Protein AF-A0A9W8TR43-F1 (afdb_monomer_lite)

Sequence (346 aa):
MSALILSVILGSRHTLPLVSQDEGSISFASWAMLSPKASTDGRSLPEVSCEFYGRNTPVIVSTTAIAAPRTADLANLGVMKKGRIPATASFEFLEYELLEEVPSTTDPELRVSHNAFWSYCGPTLNHSDDLPPNFYEWAHVALSDSLVPRLIPFLRFVNRVLQDYELDHYWLTIRATKATTEFDQPRWHTDDMFFSARGGDWKLCTTLLGPSTMFIPAEHQAEARRTQRSTRKSLATDHECTSIRCIACAATSDAVREQLSIDLKHMGITQAAAGECAFFRIGQQNGAVHSEPCMSGGDRIFVNVVPGKKDELKTLMSKWGMNSFPRSWWISPSVPRSQQPSLWKY

pLDDT: mean 75.05, std 28.94, range [19.69, 98.62]

Foldseek 3Di:
DDDDDDDDDDDDDDDDDDDDPPPDDPPPVLVPADDDDDDDDDDDDDDDDDDDDDDDDDDDDDDDDDDDDDDDDPPPPDDCPLDDPPPLFQKDKDFQDLVDPPPPPPPVFKAFPFWKKKKWWAFQDQAPVSDDPVVVVRCVNTIRDDCRSQVNSVSNVVCVNCVSVVFGIKMKMKTKFWQDQPCVQWQWDFHADLFDPPKAQKKKKAWSDDFFWKFQDRVCQQVLLVLLVVLLVVLDDPDDDPDPPDPSVVVSSVSSSVVSSVVCVVSDIDGHDVSIMMIGGGHSRSHITITDHNRNPTIIIMMMIGITHPVSSCVSCVSVVRNDPRDMAMDTPPDDVVSRPGHPPD

Organism: NCBI:txid114810

Secondary structure (DSSP, 8-state):
---------------------------GGGGGT-PPPPP----------------------------------TT--------PPPTT-SEEEEE---SS---SS--TT--BSS-EEEEEEEEPP-SGGGS-HHHHHHHHHHBSS--HHHHHHHHHHHHHHHHHTT--EEEEEEEEE-SBSTTSS---B-PPPSSSSSS-SEEEEEEEESPPPEE--GGGHHHHHHHHHHHHHHS--------TT-HHHHHHHHHHHHHHHHHTGGG--EEPPTTEEEEEE-STTTPPPEEPPPBTTS-EEEEEEEEE-HHHHHHHHHHTT---SSEEEEE-TTS-GGG-GGGGT-

Structure (mmCIF, N/CA/C/O backbone):
data_AF-A0A9W8TR43-F1
#
_entry.id   AF-A0A9W8TR43-F1
#
loop_
_atom_site.group_PDB
_atom_site.id
_atom_site.type_symbol
_atom_site.label_atom_id
_atom_site.label_alt_id
_atom_site.label_comp_id
_atom_site.label_asym_id
_atom_site.label_entity_id
_atom_site.label_seq_id
_atom_site.pdbx_PDB_ins_code
_atom_site.Cartn_x
_atom_site.Cartn_y
_atom_site.Cartn_z
_atom_site.occupancy
_atom_site.B_iso_or_equiv
_atom_site.auth_seq_id
_atom_site.auth_comp_id
_atom_site.auth_asym_id
_atom_site.auth_atom_id
_atom_site.pdbx_PDB_model_num
ATOM 1 N N . MET A 1 1 ? -6.148 33.621 -46.162 1.00 34.06 1 MET A N 1
ATOM 2 C CA . MET A 1 1 ? -7.230 33.157 -45.270 1.00 34.06 1 MET A CA 1
ATOM 3 C C . MET A 1 1 ? -6.553 32.672 -43.987 1.00 34.06 1 MET A C 1
ATOM 5 O O . MET A 1 1 ? -6.288 31.490 -43.872 1.00 34.06 1 MET A O 1
ATOM 9 N N . SER A 1 2 ? -5.923 33.529 -43.171 1.00 21.33 2 SER A N 1
ATOM 10 C CA . SER A 1 2 ? -6.463 34.630 -42.336 1.00 21.33 2 SER A CA 1
ATOM 11 C C . SER A 1 2 ? -7.491 34.121 -41.326 1.00 21.33 2 SER A C 1
ATOM 13 O O . SER A 1 2 ? -8.389 33.406 -41.742 1.00 21.33 2 SER A O 1
ATOM 15 N N . ALA A 1 3 ? -7.552 34.515 -40.059 1.00 21.42 3 ALA A N 1
ATOM 16 C CA . ALA A 1 3 ? -6.667 35.115 -39.059 1.00 21.42 3 ALA A CA 1
ATOM 17 C C . ALA A 1 3 ? -7.497 35.106 -37.747 1.00 21.42 3 ALA A C 1
ATOM 19 O O . ALA A 1 3 ? -8.716 34.992 -37.816 1.00 21.42 3 ALA A O 1
ATOM 20 N N . LEU A 1 4 ? -6.824 35.224 -36.596 1.00 21.56 4 LEU A N 1
ATOM 21 C CA . LEU A 1 4 ? -7.274 35.796 -35.310 1.00 21.56 4 LEU A CA 1
ATOM 22 C C . LEU A 1 4 ? -8.777 36.070 -35.074 1.00 21.56 4 LEU A C 1
ATOM 24 O O . LEU A 1 4 ? -9.343 36.864 -35.814 1.00 21.56 4 LEU A O 1
ATOM 28 N N . ILE A 1 5 ? -9.292 35.702 -33.885 1.00 22.12 5 ILE A N 1
ATOM 29 C CA . ILE A 1 5 ? -9.972 36.669 -32.987 1.00 22.12 5 ILE A CA 1
ATOM 30 C C . ILE A 1 5 ? -9.553 36.440 -31.521 1.00 22.12 5 ILE A C 1
ATOM 32 O O . ILE A 1 5 ? -9.504 35.319 -31.023 1.00 22.12 5 ILE A O 1
ATOM 36 N N . LEU A 1 6 ? -9.222 37.570 -30.895 1.00 22.05 6 LEU A N 1
ATOM 37 C CA . LEU A 1 6 ? -8.709 37.831 -29.555 1.00 22.05 6 LEU A CA 1
ATOM 38 C C . LEU A 1 6 ? -9.855 38.144 -28.563 1.00 22.05 6 LEU A C 1
ATOM 40 O O . LEU A 1 6 ? -10.960 38.500 -28.963 1.00 22.05 6 LEU A O 1
ATOM 44 N N . SER A 1 7 ? -9.523 38.082 -27.275 1.00 21.97 7 SER A N 1
ATOM 45 C CA . SER A 1 7 ? -10.260 38.469 -26.062 1.00 21.97 7 SER A CA 1
ATOM 46 C C . SER A 1 7 ? -11.021 39.808 -26.071 1.00 21.97 7 SER A C 1
ATOM 48 O O . SER A 1 7 ? -10.588 40.764 -26.706 1.00 21.97 7 SER A O 1
ATOM 50 N N . VAL A 1 8 ? -12.018 39.936 -25.175 1.00 20.84 8 VAL A N 1
ATOM 51 C CA . VAL A 1 8 ? -12.373 41.207 -24.504 1.00 20.84 8 VAL A CA 1
ATOM 52 C C . VAL A 1 8 ? -12.596 40.975 -23.001 1.00 20.84 8 VAL A C 1
ATOM 54 O O . VAL A 1 8 ? -13.340 40.089 -22.592 1.00 20.84 8 VAL A O 1
ATOM 57 N N . ILE A 1 9 ? -11.917 41.807 -22.207 1.00 23.97 9 ILE A N 1
ATOM 58 C CA . ILE A 1 9 ? -12.020 42.024 -20.756 1.00 23.97 9 ILE A CA 1
ATOM 59 C C . ILE A 1 9 ? -12.766 43.352 -20.524 1.00 23.97 9 ILE A C 1
ATOM 61 O O . ILE A 1 9 ? -12.611 44.256 -21.344 1.00 23.97 9 ILE A O 1
ATOM 65 N N . LEU A 1 10 ? -13.478 43.462 -19.387 1.00 25.95 10 LEU A N 1
ATOM 66 C CA . LEU A 1 10 ? -13.725 44.628 -18.490 1.00 25.95 10 LEU A CA 1
ATOM 67 C C . LEU A 1 10 ? -15.195 44.607 -18.012 1.00 25.95 10 LEU A C 1
ATOM 69 O O . LEU A 1 10 ? -16.096 44.499 -18.828 1.00 25.95 10 LEU A O 1
ATOM 73 N N . GLY A 1 11 ? -15.552 44.729 -16.732 1.00 21.55 11 GLY A N 1
ATOM 74 C CA . GLY A 1 11 ? -14.799 44.901 -15.495 1.00 21.55 11 GLY A CA 1
ATOM 75 C C . GLY A 1 11 ? -15.769 45.101 -14.316 1.00 21.55 11 GLY A C 1
ATOM 76 O O . GLY A 1 11 ? -16.941 45.396 -14.520 1.00 21.55 11 GLY A O 1
ATOM 77 N N . SER A 1 12 ? -15.281 44.945 -13.085 1.00 24.12 12 SER A N 1
ATOM 78 C CA . SER A 1 12 ? -15.564 45.869 -11.976 1.00 24.12 12 SER A CA 1
ATOM 79 C C . SER A 1 12 ? -14.755 45.479 -10.746 1.00 24.12 12 SER A C 1
ATOM 81 O O . SER A 1 12 ? -14.711 44.324 -10.331 1.00 24.12 12 SER A O 1
ATOM 83 N N . ARG A 1 13 ? -14.058 46.483 -10.215 1.00 26.33 13 ARG A N 1
ATOM 84 C CA . ARG A 1 13 ? -13.175 46.425 -9.055 1.00 26.33 13 ARG A CA 1
ATOM 85 C C . ARG A 1 13 ? -14.008 46.502 -7.778 1.00 26.33 13 ARG A C 1
ATOM 87 O O . ARG A 1 13 ? -14.683 47.502 -7.577 1.00 26.33 13 ARG A O 1
ATOM 94 N N . HIS A 1 14 ? -13.832 45.544 -6.876 1.00 26.55 14 HIS A N 1
ATOM 95 C CA . HIS A 1 14 ? -13.873 45.818 -5.443 1.00 26.55 14 HIS A CA 1
ATOM 96 C C . HIS A 1 14 ? -12.717 45.084 -4.764 1.00 26.55 14 HIS A C 1
ATOM 98 O O . HIS A 1 14 ? -12.597 43.865 -4.813 1.00 26.55 14 HIS A O 1
ATOM 104 N N . THR A 1 15 ? -11.824 45.885 -4.197 1.00 28.70 15 THR A N 1
ATOM 105 C CA . THR A 1 15 ? -10.687 45.515 -3.356 1.00 28.70 15 THR A CA 1
ATOM 106 C C . THR A 1 15 ? -11.165 45.138 -1.957 1.00 28.70 15 THR A C 1
ATOM 108 O O . THR A 1 15 ? -11.720 45.996 -1.274 1.00 28.70 15 THR A O 1
ATOM 111 N N . LEU A 1 16 ? -10.892 43.905 -1.522 1.00 26.59 16 LEU A N 1
ATOM 112 C CA . LEU A 1 16 ? -10.893 43.450 -0.124 1.00 26.59 16 LEU A CA 1
ATOM 113 C C . LEU A 1 16 ? -9.782 42.385 0.058 1.00 26.59 16 LEU A C 1
ATOM 115 O O . LEU A 1 16 ? -9.324 41.827 -0.940 1.00 26.59 16 LEU A O 1
ATOM 119 N N . PRO A 1 17 ? -9.252 42.195 1.282 1.00 24.70 17 PRO A N 1
ATOM 120 C CA . PRO A 1 17 ? -7.844 41.869 1.496 1.00 24.70 17 PRO A CA 1
ATOM 121 C C . PRO A 1 17 ? -7.489 40.399 1.247 1.00 24.70 17 PRO A C 1
ATOM 123 O O . PRO A 1 17 ? -8.281 39.492 1.492 1.00 24.70 17 PRO A O 1
ATOM 126 N N . LEU A 1 18 ? -6.242 40.203 0.807 1.00 24.73 18 LEU A N 1
ATO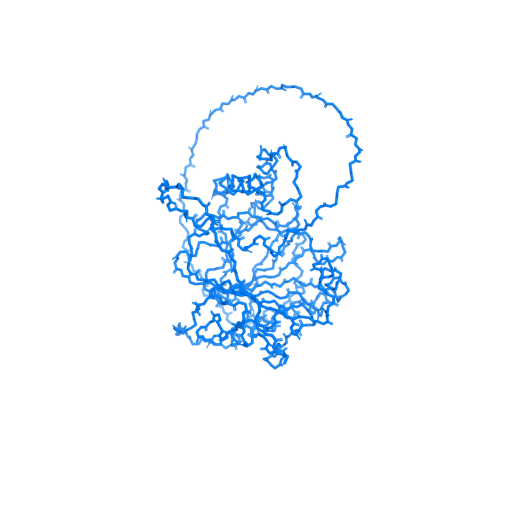M 127 C CA . LEU A 1 18 ? -5.534 38.926 0.766 1.00 24.73 18 LEU A CA 1
ATOM 128 C C . LEU A 1 18 ? -5.523 38.286 2.160 1.00 24.73 18 LEU A C 1
ATOM 130 O O . LEU A 1 18 ? -4.751 38.681 3.030 1.00 24.73 18 LEU A O 1
ATOM 134 N N . VAL A 1 19 ? -6.365 37.273 2.342 1.00 22.66 19 VAL A N 1
ATOM 135 C CA . VAL A 1 19 ? -6.140 36.203 3.312 1.00 22.66 19 VAL A CA 1
ATOM 136 C C . VAL A 1 19 ? -5.450 35.089 2.536 1.00 22.66 19 VAL A C 1
ATOM 138 O O . VAL A 1 19 ? -5.973 34.631 1.519 1.00 22.66 19 VAL A O 1
ATOM 141 N N . SER A 1 20 ? -4.252 34.704 2.972 1.00 24.12 20 SER A N 1
ATOM 142 C CA . SER A 1 20 ? 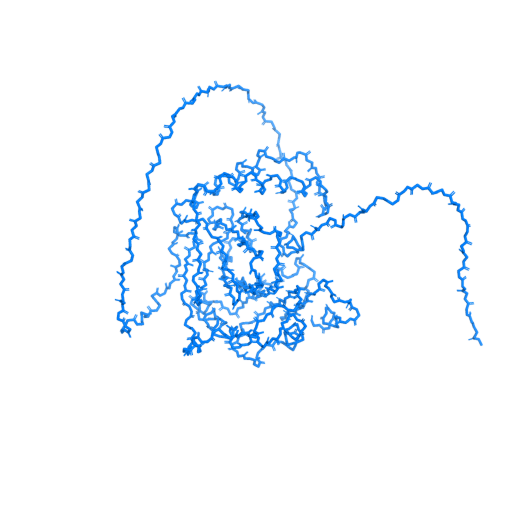-3.527 33.558 2.432 1.00 24.12 20 SER A CA 1
ATOM 143 C C . SER A 1 20 ? -4.401 32.315 2.568 1.00 24.12 20 SER A C 1
ATOM 145 O O . SER A 1 20 ? -4.649 31.838 3.676 1.00 24.12 20 SER A O 1
ATOM 147 N N . GLN A 1 21 ? -4.901 31.813 1.443 1.00 23.55 21 GLN A N 1
ATOM 148 C CA . GLN A 1 21 ? -5.434 30.464 1.378 1.00 23.55 21 GLN A CA 1
ATOM 149 C C . GLN A 1 21 ? -4.234 29.524 1.443 1.00 23.55 21 GLN A C 1
ATOM 151 O O . GLN A 1 21 ? -3.534 29.342 0.450 1.00 23.55 21 GLN A O 1
ATOM 156 N N . ASP A 1 22 ? -3.976 28.986 2.633 1.00 23.08 22 ASP A N 1
ATOM 157 C CA . ASP A 1 22 ? -3.227 27.743 2.758 1.00 23.08 22 ASP A CA 1
ATOM 158 C C . ASP A 1 22 ? -3.965 26.694 1.927 1.00 23.08 22 ASP A C 1
ATOM 160 O O . ASP A 1 22 ? -5.152 26.423 2.141 1.00 23.08 22 ASP A O 1
ATOM 164 N N . GLU A 1 23 ? -3.277 26.156 0.923 1.00 26.00 23 GLU A N 1
ATOM 165 C CA . GLU A 1 23 ? -3.786 25.054 0.126 1.00 26.00 23 GLU A CA 1
ATOM 166 C C . GLU A 1 23 ? -4.001 23.852 1.046 1.00 26.00 23 GLU A C 1
ATOM 168 O O . GLU A 1 23 ? -3.060 23.179 1.464 1.00 26.00 23 GLU A O 1
ATOM 173 N N . GLY A 1 24 ? -5.269 23.601 1.378 1.00 23.20 24 GLY A N 1
ATOM 174 C CA . GLY A 1 24 ? -5.693 22.404 2.085 1.00 23.20 24 GLY A CA 1
ATOM 175 C C . GLY A 1 24 ? -5.192 21.171 1.340 1.00 23.20 24 GLY A C 1
ATOM 176 O O . GLY A 1 24 ? -5.630 20.874 0.226 1.00 23.20 24 GLY A O 1
ATOM 177 N N . SER A 1 25 ? -4.251 20.469 1.962 1.00 25.06 25 SER A N 1
ATOM 178 C CA . SER A 1 25 ? -3.639 19.244 1.474 1.00 25.06 25 SER A CA 1
ATOM 179 C C . SER A 1 25 ? -4.687 18.135 1.381 1.00 25.06 25 SER A C 1
ATOM 181 O O . SER A 1 25 ? -4.926 17.362 2.304 1.00 25.06 25 SER A O 1
ATOM 183 N N . ILE A 1 26 ? -5.338 18.027 0.223 1.00 25.56 26 ILE A N 1
ATOM 184 C CA . ILE A 1 26 ? -6.118 16.839 -0.120 1.00 25.56 26 ILE A CA 1
ATOM 185 C C . ILE A 1 26 ? -5.117 15.687 -0.249 1.00 25.56 26 ILE A C 1
ATOM 187 O O . ILE A 1 26 ? -4.385 15.597 -1.236 1.00 25.56 26 ILE A O 1
ATOM 191 N N . SER A 1 27 ? -5.082 14.808 0.755 1.00 31.20 27 SER A N 1
ATOM 192 C CA . SER A 1 27 ? -4.283 13.583 0.747 1.00 31.20 27 SER A CA 1
ATOM 193 C C . SER A 1 27 ? -4.563 12.776 -0.526 1.00 31.20 27 SER A C 1
ATOM 195 O O . SER A 1 27 ? -5.617 12.151 -0.690 1.00 31.20 27 SER A O 1
ATOM 197 N N . PHE A 1 28 ? -3.593 12.756 -1.443 1.00 31.45 28 PHE A N 1
ATOM 198 C CA . PHE A 1 28 ? -3.621 11.949 -2.669 1.00 31.45 28 PHE A CA 1
ATOM 199 C C . PHE A 1 28 ? -3.749 10.441 -2.376 1.00 31.45 28 PHE A C 1
ATOM 201 O O . PHE A 1 28 ? -4.099 9.665 -3.267 1.00 31.45 28 PHE A O 1
ATOM 208 N N . ALA A 1 29 ? -3.531 10.010 -1.127 1.00 30.09 29 ALA A N 1
ATOM 209 C CA . ALA A 1 29 ? -3.714 8.627 -0.705 1.00 30.09 29 ALA A CA 1
ATOM 210 C C . ALA A 1 29 ? -5.174 8.141 -0.822 1.00 30.09 29 ALA A C 1
ATOM 212 O O . ALA A 1 29 ? -5.385 6.935 -0.934 1.00 30.09 29 ALA A O 1
ATOM 213 N N . SER A 1 30 ? -6.158 9.048 -0.865 1.00 30.89 30 SER A N 1
ATOM 214 C CA . SER A 1 30 ? -7.581 8.700 -1.024 1.00 30.89 30 SER A CA 1
ATOM 215 C C . SER A 1 30 ? -7.956 8.239 -2.442 1.00 30.89 30 SER A C 1
ATOM 217 O O . SER A 1 30 ? -8.961 7.558 -2.629 1.00 30.89 30 SER A O 1
ATOM 219 N N . TRP A 1 31 ? -7.150 8.559 -3.462 1.00 29.69 31 TRP A N 1
ATOM 220 C CA . TRP A 1 31 ? -7.490 8.242 -4.857 1.00 29.69 31 TRP A CA 1
ATOM 221 C C . TRP A 1 31 ? -7.285 6.772 -5.244 1.00 29.69 31 TRP A C 1
ATOM 223 O O . TRP A 1 31 ? -7.858 6.331 -6.234 1.00 29.69 31 TRP A O 1
ATOM 233 N N . ALA A 1 32 ? -6.492 6.004 -4.492 1.00 28.86 32 ALA A N 1
ATOM 234 C CA . ALA A 1 32 ? -6.107 4.659 -4.919 1.00 28.86 32 ALA A CA 1
ATOM 235 C C . ALA A 1 32 ? -7.068 3.533 -4.487 1.00 28.86 32 ALA A C 1
ATOM 237 O O . ALA A 1 32 ? -6.932 2.435 -5.017 1.00 28.86 32 ALA A O 1
ATOM 238 N N . MET A 1 33 ? -8.005 3.743 -3.545 1.00 32.34 33 MET A N 1
ATOM 239 C CA . MET A 1 33 ? -8.780 2.619 -2.972 1.00 32.34 33 MET A CA 1
ATOM 240 C C . MET A 1 33 ? -10.231 2.910 -2.538 1.00 32.34 33 MET A C 1
ATOM 242 O O . MET A 1 33 ? -10.819 2.109 -1.815 1.00 32.34 33 MET A O 1
ATOM 246 N N . LEU A 1 34 ? -10.869 3.998 -2.979 1.00 30.12 34 LEU A N 1
ATOM 247 C CA . LEU A 1 34 ? -12.294 4.204 -2.679 1.00 30.12 34 LEU A CA 1
ATOM 248 C C . LEU A 1 34 ? -13.191 3.439 -3.667 1.00 30.12 34 LEU A C 1
ATOM 250 O O . LEU A 1 34 ? -13.354 3.823 -4.822 1.00 30.12 34 LEU A O 1
ATOM 254 N N . SER A 1 35 ? -13.775 2.342 -3.184 1.00 30.80 35 SER A N 1
ATOM 255 C CA . SER A 1 35 ? -14.804 1.557 -3.875 1.00 30.80 35 SER A CA 1
ATOM 256 C C . SER A 1 35 ? -16.144 2.321 -3.897 1.00 30.80 35 SER A C 1
ATOM 258 O O . SER A 1 35 ? -16.561 2.814 -2.844 1.00 30.80 35 SER A O 1
ATOM 260 N N . PRO A 1 36 ? -16.873 2.415 -5.026 1.00 26.61 36 PRO A N 1
ATOM 261 C CA . PRO A 1 36 ? -18.233 2.949 -5.022 1.00 26.61 36 PRO A CA 1
ATOM 262 C C . PRO A 1 36 ? -19.177 1.950 -4.331 1.00 26.61 36 PRO A C 1
ATOM 264 O O . PRO A 1 36 ? -19.334 0.819 -4.795 1.00 26.61 36 PRO A O 1
ATOM 267 N N . LYS A 1 37 ? -19.834 2.343 -3.231 1.00 32.47 37 LYS A N 1
ATOM 268 C CA . LYS A 1 37 ? -20.954 1.562 -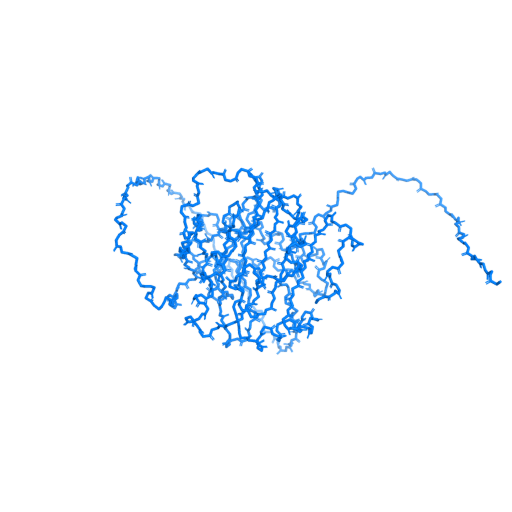2.678 1.00 32.47 37 LYS A CA 1
ATOM 269 C C . LYS A 1 37 ? -22.181 1.736 -3.576 1.00 32.47 37 LYS A C 1
ATOM 271 O O . LYS A 1 37 ? -22.668 2.849 -3.745 1.00 32.47 37 LYS A O 1
ATOM 276 N N . ALA A 1 38 ? -22.697 0.631 -4.109 1.00 27.69 38 ALA A N 1
ATOM 277 C CA . ALA A 1 38 ? -24.048 0.570 -4.657 1.00 27.69 38 ALA A CA 1
ATOM 278 C C . ALA A 1 38 ? -25.049 0.444 -3.495 1.00 27.69 38 ALA A C 1
ATOM 280 O O . ALA A 1 38 ? -24.921 -0.455 -2.664 1.00 27.69 38 ALA A O 1
ATOM 281 N N . SER A 1 39 ? -26.008 1.369 -3.426 1.00 27.97 39 SER A N 1
ATOM 282 C CA . SER A 1 39 ? -27.133 1.341 -2.488 1.00 27.97 39 SER A CA 1
ATOM 283 C C . SER A 1 39 ? -28.218 0.389 -2.999 1.00 27.97 39 SER A C 1
ATOM 285 O O . SER A 1 39 ? -28.656 0.501 -4.144 1.00 27.97 39 SER A O 1
ATOM 287 N N . THR A 1 40 ? -28.662 -0.531 -2.144 1.00 29.12 40 THR A N 1
ATOM 288 C CA . THR A 1 40 ? -29.963 -1.199 -2.266 1.00 29.12 40 THR A CA 1
ATOM 289 C C . THR A 1 40 ? -30.628 -1.145 -0.900 1.00 29.12 40 THR A C 1
ATOM 291 O O . THR A 1 40 ? -30.350 -1.980 -0.038 1.00 29.12 40 THR A O 1
ATOM 294 N N . ASP A 1 41 ? -31.456 -0.126 -0.698 1.00 30.98 41 ASP A N 1
ATOM 295 C CA . ASP A 1 41 ? -32.239 0.051 0.518 1.00 30.98 41 ASP A CA 1
ATOM 296 C C . ASP A 1 41 ? -33.514 -0.790 0.520 1.00 30.98 41 ASP A C 1
ATOM 298 O O . ASP A 1 41 ? -34.130 -1.052 -0.516 1.00 30.98 41 ASP A O 1
ATOM 302 N N . GLY A 1 42 ? -33.942 -1.147 1.730 1.00 26.34 42 GLY A N 1
ATOM 303 C CA . GLY A 1 42 ? -35.298 -1.608 1.981 1.00 26.34 42 GLY A CA 1
ATOM 304 C C . GLY A 1 42 ? -35.462 -2.364 3.292 1.00 26.34 42 GLY A C 1
ATOM 305 O O . GLY A 1 42 ? -35.550 -3.591 3.257 1.00 26.34 42 GLY A O 1
ATOM 306 N N . ARG A 1 43 ? -35.579 -1.645 4.422 1.00 25.47 43 ARG A N 1
ATOM 307 C CA . ARG A 1 43 ? -36.667 -1.792 5.423 1.00 25.47 43 ARG A CA 1
ATOM 308 C C . ARG A 1 43 ? -36.400 -1.032 6.727 1.00 25.47 43 ARG A C 1
ATOM 310 O O . ARG A 1 43 ? -35.270 -0.796 7.128 1.00 25.47 43 ARG A O 1
ATOM 317 N N . SER A 1 44 ? -37.511 -0.685 7.365 1.00 23.81 44 SER A N 1
ATOM 318 C CA . SER A 1 44 ? -37.699 0.288 8.436 1.00 23.81 44 SER A CA 1
ATOM 319 C C . SER A 1 44 ? -38.041 -0.344 9.805 1.00 23.81 44 SER A C 1
ATOM 321 O O . SER A 1 44 ? -38.800 -1.313 9.832 1.00 23.81 44 SER A O 1
ATOM 323 N N . LEU A 1 45 ? -37.613 0.351 10.881 1.00 25.00 45 LEU A N 1
ATOM 324 C CA . LEU A 1 45 ? -38.096 0.394 12.295 1.00 25.00 45 LEU A CA 1
ATOM 325 C C . LEU A 1 45 ? -37.693 -0.734 13.287 1.00 25.00 45 LEU A C 1
ATOM 327 O O . LEU A 1 45 ? -37.442 -1.847 12.827 1.00 25.00 45 LEU A O 1
ATOM 331 N N . PRO A 1 46 ? -37.728 -0.525 14.640 1.00 29.72 46 PRO A N 1
ATOM 332 C CA . PRO A 1 46 ? -37.959 0.704 15.441 1.00 29.72 46 PRO A CA 1
ATOM 333 C C . PRO A 1 46 ? -36.933 0.995 16.582 1.00 29.72 46 PRO A C 1
ATOM 335 O O . PRO A 1 46 ? -36.004 0.233 16.845 1.00 29.72 46 PRO A O 1
ATOM 338 N N . GLU A 1 47 ? -37.172 2.131 17.255 1.00 22.83 47 GLU A N 1
ATOM 339 C CA . GLU A 1 47 ? -36.590 2.663 18.502 1.00 22.83 47 GLU A CA 1
ATOM 340 C C . GLU A 1 47 ? -36.549 1.685 19.692 1.00 22.83 47 GLU A C 1
ATOM 342 O O . GLU A 1 47 ? -37.534 1.000 19.964 1.00 22.83 47 GLU A O 1
ATOM 347 N N . VAL A 1 48 ? -35.466 1.742 20.486 1.00 23.05 48 VAL A N 1
ATOM 348 C CA . VAL A 1 48 ? -35.465 1.410 21.926 1.00 23.05 48 VAL A CA 1
ATOM 349 C C . VAL A 1 48 ? -34.501 2.346 22.671 1.00 23.05 48 VAL A C 1
ATOM 351 O O . VAL A 1 48 ? -33.374 2.582 22.239 1.00 23.05 48 VAL A O 1
ATOM 354 N N . SER A 1 49 ? -34.990 2.875 23.790 1.00 20.39 49 SER A N 1
ATOM 355 C CA . SER A 1 49 ? -34.414 3.874 24.695 1.00 20.39 49 SER A CA 1
ATOM 356 C C . SER A 1 49 ? -33.670 3.286 25.910 1.00 20.39 49 SER A C 1
ATOM 358 O O . SER A 1 49 ? -34.055 2.220 26.385 1.00 20.39 49 SER A O 1
ATOM 360 N N . CYS A 1 50 ? -32.766 4.104 26.486 1.00 19.69 50 CYS A N 1
ATOM 361 C CA . CYS A 1 50 ? -32.268 4.127 27.887 1.00 19.69 50 CYS A CA 1
ATOM 362 C C . CYS A 1 50 ? -31.360 2.953 28.352 1.00 19.69 50 CYS A C 1
ATOM 364 O O . CYS A 1 50 ? -31.507 1.833 27.894 1.00 19.69 50 CYS A O 1
ATOM 366 N N . GLU A 1 51 ? -30.381 3.081 29.262 1.00 20.98 51 GLU A N 1
ATOM 367 C CA . GLU A 1 51 ? -29.982 4.136 30.206 1.00 20.98 51 GLU A CA 1
ATOM 368 C C . GLU A 1 51 ? -28.543 3.881 30.736 1.00 20.98 51 GLU A C 1
ATOM 370 O O . GLU A 1 51 ? -27.970 2.807 30.567 1.00 20.98 51 GLU A O 1
ATOM 375 N N . PHE A 1 52 ? -27.987 4.906 31.385 1.00 20.55 52 PHE A N 1
ATOM 376 C CA . PHE A 1 52 ? -26.674 5.039 32.034 1.00 20.55 52 PHE A CA 1
ATOM 377 C C . PHE A 1 52 ? -26.330 3.994 33.113 1.00 20.55 52 PHE A C 1
ATOM 379 O O . PHE A 1 52 ? -27.181 3.680 33.931 1.00 20.55 52 PHE A O 1
ATOM 386 N N . TYR A 1 53 ? -25.035 3.670 33.276 1.00 23.97 53 TYR A N 1
ATOM 387 C CA . TYR A 1 53 ? -24.362 3.658 34.594 1.00 23.97 53 TYR A CA 1
ATOM 388 C C . TYR A 1 53 ? -22.847 3.898 34.448 1.00 23.97 53 TYR A C 1
ATOM 390 O O . TYR A 1 53 ? -22.188 3.292 33.607 1.00 23.97 53 TYR A O 1
ATOM 398 N N . GLY A 1 54 ? -22.293 4.792 35.273 1.00 20.94 54 GLY A N 1
ATOM 399 C CA . GLY A 1 54 ? -20.860 5.084 35.343 1.00 20.94 54 GLY A CA 1
ATOM 400 C C . GLY A 1 54 ? -20.181 4.498 36.581 1.00 20.94 54 GLY A C 1
ATOM 401 O O . GLY A 1 54 ? -20.854 4.176 37.555 1.00 20.94 54 GLY A O 1
ATOM 402 N N . ARG A 1 55 ? -18.843 4.430 36.564 1.00 25.47 55 ARG A N 1
ATOM 403 C CA . ARG A 1 55 ? -17.916 5.040 37.547 1.00 25.47 55 ARG A CA 1
ATOM 404 C C . ARG A 1 55 ? -16.480 4.506 37.409 1.00 25.47 55 ARG A C 1
ATOM 406 O O . ARG A 1 55 ? -16.242 3.320 37.233 1.00 25.47 55 ARG A O 1
ATOM 413 N N . ASN A 1 56 ? -15.568 5.465 37.557 1.00 22.98 56 ASN A N 1
ATOM 414 C CA . ASN A 1 56 ? -14.107 5.436 37.688 1.00 22.98 56 ASN A CA 1
ATOM 415 C C . ASN A 1 56 ? -13.526 4.431 38.705 1.00 22.98 56 ASN A C 1
ATOM 417 O O . ASN A 1 56 ? -14.136 4.226 39.754 1.00 22.98 56 ASN A O 1
ATOM 421 N N . THR A 1 57 ? -12.277 3.975 38.480 1.00 25.84 57 THR A N 1
ATOM 422 C CA . THR A 1 57 ? -11.016 4.212 39.269 1.00 25.84 57 THR A CA 1
ATOM 423 C C . THR A 1 57 ? -9.930 3.122 38.952 1.00 25.84 57 THR A C 1
ATOM 425 O O . THR A 1 57 ? -10.220 2.273 38.117 1.00 25.84 57 THR A O 1
ATOM 428 N N . PRO A 1 58 ? -8.647 3.171 39.411 1.00 25.77 58 PRO A N 1
ATOM 429 C CA . PRO A 1 58 ? -7.505 3.631 38.600 1.00 25.77 58 PRO A CA 1
ATOM 430 C C . PRO A 1 58 ? -6.303 2.643 38.455 1.00 25.77 58 PRO A C 1
ATOM 432 O O . PRO A 1 58 ? -6.154 1.686 39.202 1.00 25.77 58 PRO A O 1
ATOM 435 N N . VAL A 1 59 ? -5.434 2.965 37.482 1.00 23.86 59 VAL A N 1
ATOM 436 C CA . VAL A 1 59 ? -3.957 2.808 37.336 1.00 23.86 59 VAL A CA 1
ATOM 437 C C . VAL A 1 59 ? -3.189 1.740 38.144 1.00 23.86 59 VAL A C 1
ATOM 439 O O . VAL A 1 59 ? -3.082 1.872 39.356 1.00 23.86 59 VAL A O 1
ATOM 442 N N . ILE A 1 60 ? -2.420 0.879 37.443 1.00 25.36 60 ILE A N 1
ATOM 443 C CA . ILE A 1 60 ? -1.031 0.499 37.810 1.00 25.36 60 ILE A CA 1
ATOM 444 C C . ILE A 1 60 ? -0.180 0.364 36.530 1.00 25.36 60 ILE A C 1
ATOM 446 O O . ILE A 1 60 ? -0.492 -0.425 35.642 1.00 25.36 60 ILE A O 1
ATOM 450 N N . VAL A 1 61 ? 0.907 1.137 36.455 1.00 23.08 61 VAL A N 1
ATOM 451 C CA . VAL A 1 61 ? 1.973 1.042 35.444 1.00 23.08 61 VAL A CA 1
ATOM 452 C C . VAL A 1 61 ? 3.033 0.069 35.962 1.00 23.08 61 VAL A C 1
ATOM 454 O O . VAL A 1 61 ? 3.521 0.245 37.076 1.00 23.08 61 VAL A O 1
ATOM 457 N N . SER A 1 62 ? 3.418 -0.929 35.164 1.00 24.98 62 SER A N 1
ATOM 458 C CA . SER A 1 62 ? 4.594 -1.761 35.439 1.00 24.98 62 SER A CA 1
ATOM 459 C C . SER A 1 62 ? 5.485 -1.822 34.203 1.00 24.98 62 SER A C 1
ATOM 461 O O . SER A 1 62 ? 5.137 -2.405 33.181 1.00 24.98 62 SER A O 1
ATOM 463 N N . THR A 1 63 ? 6.635 -1.164 34.302 1.00 25.39 63 THR A N 1
ATOM 464 C CA . THR A 1 63 ? 7.763 -1.260 33.376 1.00 25.39 63 THR A CA 1
ATOM 465 C C . THR A 1 63 ? 8.613 -2.469 33.737 1.00 25.39 63 THR A C 1
ATOM 467 O O . THR A 1 63 ? 9.189 -2.512 34.824 1.00 25.39 63 THR A O 1
ATOM 470 N N . THR A 1 64 ? 8.769 -3.408 32.809 1.00 26.92 64 THR A N 1
ATOM 471 C CA . THR A 1 64 ? 9.878 -4.367 32.833 1.00 26.92 64 THR A CA 1
ATOM 472 C C . THR A 1 64 ? 10.558 -4.387 31.471 1.00 26.92 64 THR A C 1
ATOM 474 O O . THR A 1 64 ? 9.967 -4.738 30.456 1.00 26.92 64 THR A O 1
ATOM 477 N N . ALA A 1 65 ? 11.814 -3.946 31.470 1.00 26.05 65 ALA A N 1
ATOM 478 C CA . ALA A 1 65 ? 12.747 -4.116 30.373 1.00 26.05 65 ALA A CA 1
ATOM 479 C C . ALA A 1 65 ? 13.200 -5.580 30.326 1.00 26.05 65 ALA A C 1
ATOM 481 O O . ALA A 1 65 ? 13.535 -6.151 31.365 1.00 26.05 65 ALA A O 1
ATOM 482 N N . ILE A 1 66 ? 13.252 -6.171 29.132 1.00 29.39 66 ILE A N 1
ATOM 483 C CA . ILE A 1 66 ? 13.908 -7.459 28.905 1.00 29.39 66 ILE A CA 1
ATOM 484 C C . ILE A 1 66 ? 14.955 -7.269 27.812 1.00 29.39 66 ILE A C 1
ATOM 486 O O . ILE A 1 66 ? 14.666 -6.807 26.711 1.00 29.39 66 ILE A O 1
ATOM 490 N N . ALA A 1 67 ? 16.189 -7.595 28.184 1.00 27.27 67 ALA A N 1
ATOM 491 C CA . ALA A 1 67 ? 17.372 -7.603 27.346 1.00 27.27 67 ALA A CA 1
ATOM 492 C C . ALA A 1 67 ? 17.332 -8.740 26.308 1.00 27.27 67 ALA A C 1
ATOM 494 O O . ALA A 1 67 ? 16.865 -9.842 26.596 1.00 27.27 67 ALA A O 1
ATOM 495 N N . ALA A 1 68 ? 17.900 -8.481 25.129 1.00 30.64 68 ALA A N 1
ATOM 496 C CA . ALA A 1 68 ? 18.349 -9.507 24.186 1.00 30.64 68 ALA A CA 1
ATOM 497 C C . ALA A 1 68 ? 19.549 -10.274 24.794 1.00 30.64 68 ALA A C 1
ATOM 499 O O . ALA A 1 68 ? 20.299 -9.675 25.572 1.00 30.64 68 ALA A O 1
ATOM 500 N N . PRO A 1 69 ? 19.771 -11.566 24.473 1.00 38.00 69 PRO A N 1
ATOM 501 C CA . PRO A 1 69 ? 20.385 -11.892 23.178 1.00 38.00 69 PRO A CA 1
ATOM 502 C C . PRO A 1 69 ? 19.981 -13.262 22.594 1.00 38.00 69 PRO A C 1
ATOM 504 O O . PRO A 1 69 ? 19.563 -14.160 23.323 1.00 38.00 69 PRO A O 1
ATOM 507 N N . ARG A 1 70 ? 20.223 -13.466 21.291 1.00 30.55 70 ARG A N 1
ATOM 508 C CA . ARG A 1 70 ? 20.746 -14.739 20.756 1.00 30.55 70 ARG A CA 1
ATOM 509 C C . ARG A 1 70 ? 21.178 -14.598 19.297 1.00 30.55 70 ARG A C 1
ATOM 511 O O . ARG A 1 70 ? 20.366 -14.391 18.407 1.00 30.55 70 ARG A O 1
ATOM 518 N N . THR A 1 71 ? 22.479 -14.756 19.097 1.00 38.91 71 THR A N 1
ATOM 519 C CA . THR A 1 71 ? 23.109 -15.251 17.872 1.00 38.91 71 THR A CA 1
ATOM 520 C C . THR A 1 71 ? 22.540 -16.635 17.550 1.00 38.91 71 THR A C 1
ATOM 522 O O . THR A 1 71 ? 22.611 -17.522 18.405 1.00 38.91 71 THR A O 1
ATOM 525 N N . ALA A 1 72 ? 21.974 -16.817 16.358 1.00 33.59 72 ALA A N 1
ATOM 526 C CA . ALA A 1 72 ? 21.510 -18.110 15.865 1.00 33.59 72 ALA A CA 1
ATOM 527 C C . ALA A 1 72 ? 22.303 -18.519 14.616 1.00 33.59 72 ALA A C 1
ATOM 529 O O . ALA A 1 72 ? 22.542 -17.711 13.722 1.00 33.59 72 ALA A O 1
ATOM 530 N N . ASP A 1 73 ? 22.716 -19.784 14.627 1.00 27.62 73 ASP A N 1
ATOM 531 C CA . ASP A 1 73 ? 23.463 -20.516 13.609 1.00 27.62 73 ASP A CA 1
ATOM 532 C C . ASP A 1 73 ? 22.854 -20.441 12.196 1.00 27.62 73 ASP A C 1
ATOM 534 O O . ASP A 1 73 ? 21.691 -20.780 11.975 1.00 27.62 73 ASP A O 1
ATOM 538 N N . LEU A 1 74 ? 23.702 -20.113 11.217 1.00 34.41 74 LEU A N 1
ATOM 539 C CA . LEU A 1 74 ? 23.421 -19.988 9.777 1.00 34.41 74 LEU A CA 1
ATOM 540 C C . LEU A 1 74 ? 23.299 -21.336 9.023 1.00 34.41 74 LEU A C 1
ATOM 542 O O . LEU A 1 74 ? 23.730 -21.453 7.880 1.00 34.41 74 LEU A O 1
ATOM 546 N N . ALA A 1 75 ? 22.721 -22.378 9.626 1.00 29.94 75 ALA A N 1
ATOM 547 C CA . ALA A 1 75 ? 22.642 -23.708 8.990 1.00 29.94 75 ALA A CA 1
ATOM 548 C C . ALA A 1 75 ? 21.225 -24.299 8.856 1.00 29.94 75 ALA A C 1
ATOM 550 O O . ALA A 1 75 ? 21.078 -25.448 8.449 1.00 29.94 75 ALA A O 1
ATOM 551 N N . ASN A 1 76 ? 20.174 -23.526 9.140 1.00 30.86 76 ASN A N 1
ATOM 552 C CA . ASN A 1 76 ? 18.781 -23.942 8.948 1.00 30.86 76 ASN A CA 1
ATOM 553 C C . ASN A 1 76 ? 18.035 -22.936 8.063 1.00 30.86 76 ASN A C 1
ATOM 555 O O . ASN A 1 76 ? 17.123 -22.246 8.513 1.00 30.86 76 ASN A O 1
ATOM 559 N N . LEU A 1 77 ? 18.396 -22.881 6.779 1.00 38.53 77 LEU A N 1
ATOM 560 C CA . LEU A 1 77 ? 17.500 -22.344 5.756 1.00 38.53 77 LEU A CA 1
ATOM 561 C C . LEU A 1 77 ? 16.330 -23.317 5.612 1.00 38.53 77 LEU A C 1
ATOM 563 O O . LEU A 1 77 ? 16.354 -24.278 4.841 1.00 38.53 77 LEU A O 1
ATOM 567 N N . GLY A 1 78 ? 15.335 -23.114 6.473 1.00 36.28 78 GLY A N 1
ATOM 568 C CA . GLY A 1 78 ? 14.099 -23.862 6.469 1.00 36.28 78 GLY A CA 1
ATOM 569 C C . GLY A 1 78 ? 13.466 -23.762 5.092 1.00 36.28 78 GLY A C 1
ATOM 570 O O . GLY A 1 78 ? 13.082 -22.685 4.649 1.00 36.28 78 GLY A O 1
ATOM 571 N N . VAL A 1 79 ? 13.325 -24.915 4.439 1.00 40.34 79 VAL A N 1
ATOM 572 C CA . VAL A 1 79 ? 12.290 -25.161 3.435 1.00 40.34 79 VAL A CA 1
ATOM 573 C C . VAL A 1 79 ? 11.040 -24.412 3.896 1.00 40.34 79 VAL A C 1
ATOM 575 O O . VAL A 1 79 ? 10.517 -24.755 4.960 1.00 40.34 79 VAL A O 1
ATOM 578 N N . MET A 1 80 ? 10.593 -23.384 3.158 1.00 44.75 80 MET A N 1
ATOM 579 C CA . MET A 1 80 ? 9.307 -22.732 3.419 1.00 44.75 80 MET A CA 1
ATOM 580 C C . MET A 1 80 ? 8.269 -23.852 3.505 1.00 44.75 80 MET A C 1
ATOM 582 O O . MET A 1 80 ? 7.900 -24.463 2.502 1.00 44.75 80 MET A O 1
ATOM 586 N N . LYS A 1 81 ? 7.858 -24.214 4.725 1.00 47.56 81 LYS A N 1
ATOM 587 C CA . LYS A 1 81 ? 6.849 -25.245 4.958 1.00 47.56 81 LYS A CA 1
ATOM 588 C C . LYS A 1 81 ? 5.541 -24.677 4.437 1.00 47.56 81 LYS A C 1
ATOM 590 O O . LYS A 1 81 ? 4.869 -24.045 5.236 1.00 47.56 81 LYS A O 1
ATOM 595 N N . LYS A 1 82 ? 5.222 -24.852 3.140 1.00 47.69 82 LYS A N 1
ATOM 596 C CA . LYS A 1 82 ? 3.963 -24.445 2.467 1.00 47.69 82 LYS A CA 1
ATOM 597 C C . LYS A 1 82 ? 3.196 -23.408 3.296 1.00 47.69 82 LYS A C 1
ATOM 599 O O . LYS A 1 82 ? 2.193 -23.739 3.933 1.00 47.69 82 LYS A O 1
ATOM 604 N N . GLY A 1 83 ? 3.784 -22.215 3.404 1.00 47.31 83 GLY A N 1
ATOM 605 C CA . GLY A 1 83 ? 3.472 -21.226 4.433 1.00 47.31 83 GLY A CA 1
ATOM 606 C C . GLY A 1 83 ? 2.142 -20.557 4.147 1.00 47.31 83 GLY A C 1
ATOM 607 O O . GLY A 1 83 ? 2.084 -19.435 3.651 1.00 47.31 83 GLY A O 1
ATOM 608 N N . ARG A 1 84 ? 1.045 -21.266 4.418 1.00 63.34 84 ARG A N 1
ATOM 609 C CA . ARG A 1 84 ? -0.247 -20.615 4.575 1.00 63.34 84 ARG A CA 1
ATOM 610 C C . ARG A 1 84 ? -0.237 -19.924 5.920 1.00 63.34 84 ARG A C 1
ATOM 612 O O . ARG A 1 84 ? -0.067 -20.606 6.930 1.00 63.34 84 ARG A O 1
ATOM 619 N N . ILE A 1 85 ? -0.464 -18.609 5.921 1.00 63.31 85 ILE A N 1
ATOM 620 C CA . ILE A 1 85 ? -0.741 -17.880 7.159 1.00 63.31 85 ILE A CA 1
ATOM 621 C C . ILE A 1 85 ? -1.779 -18.690 7.938 1.00 63.31 85 ILE A C 1
ATOM 623 O O . ILE A 1 85 ? -2.819 -19.040 7.352 1.00 63.31 85 ILE A O 1
ATOM 627 N N . PRO A 1 86 ? -1.525 -19.008 9.223 1.00 68.06 86 PRO A N 1
ATOM 628 C CA . PRO A 1 86 ? -2.492 -19.711 10.046 1.00 68.06 86 PRO A CA 1
ATOM 629 C C . PRO A 1 86 ? -3.869 -19.071 9.880 1.00 68.06 86 PRO A C 1
ATOM 631 O O . PRO A 1 86 ? -3.990 -17.848 9.853 1.00 68.06 86 PRO A O 1
ATOM 634 N N . ALA A 1 87 ? -4.930 -19.872 9.757 1.00 64.88 87 ALA A N 1
ATOM 635 C CA . ALA A 1 87 ? -6.280 -19.346 9.517 1.00 64.88 87 ALA A CA 1
ATOM 636 C C . ALA A 1 87 ? -6.702 -18.260 10.533 1.00 64.88 87 ALA A C 1
ATOM 638 O O . ALA A 1 87 ? -7.550 -17.425 10.234 1.00 64.88 87 ALA A O 1
ATOM 639 N N . THR A 1 88 ? -6.085 -18.260 11.716 1.00 71.19 88 THR A N 1
ATOM 640 C CA . THR A 1 88 ? -6.323 -17.335 12.826 1.00 71.19 88 THR A CA 1
ATOM 641 C C . THR A 1 88 ? -5.458 -16.070 12.810 1.00 71.19 88 THR A C 1
ATOM 643 O O . THR A 1 88 ? -5.825 -15.091 13.458 1.00 71.19 88 THR A O 1
ATOM 646 N N . ALA A 1 89 ? -4.329 -16.052 12.097 1.00 85.81 89 ALA A N 1
ATOM 647 C CA . ALA A 1 89 ? -3.431 -14.902 12.077 1.00 85.81 89 ALA A CA 1
ATOM 648 C C . ALA A 1 89 ? -3.928 -13.828 11.093 1.00 85.81 89 ALA A C 1
ATOM 650 O O . ALA A 1 89 ? -4.366 -14.126 9.977 1.00 85.81 89 ALA A O 1
ATOM 651 N N . SER A 1 90 ? -3.874 -12.560 11.525 1.00 92.75 90 SER A N 1
ATOM 652 C CA . SER A 1 90 ? -4.219 -11.406 10.675 1.00 92.75 90 SER A CA 1
ATOM 653 C C . SER A 1 90 ? -3.046 -10.983 9.782 1.00 92.75 90 SER A C 1
ATOM 655 O O . SER A 1 90 ? -3.279 -10.476 8.689 1.00 92.75 90 SER A O 1
ATOM 657 N N . PHE A 1 91 ? -1.804 -11.200 10.223 1.00 96.00 91 PHE A N 1
ATOM 658 C CA . PHE A 1 91 ? -0.586 -10.932 9.458 1.00 96.00 91 PHE A CA 1
ATOM 659 C C . PHE A 1 91 ? 0.593 -11.769 9.964 1.00 96.00 91 PHE A C 1
ATOM 661 O O . PHE A 1 91 ? 0.527 -12.333 11.057 1.00 96.00 91 PHE A O 1
ATOM 668 N N . GLU A 1 92 ? 1.656 -11.802 9.168 1.00 95.94 92 GLU A N 1
ATOM 669 C CA . GLU A 1 92 ? 2.971 -12.352 9.487 1.00 95.94 92 GLU A CA 1
ATOM 670 C C . GLU A 1 92 ? 4.050 -11.517 8.775 1.00 95.94 92 GLU A C 1
ATOM 672 O O . GLU A 1 92 ? 3.796 -10.951 7.704 1.00 95.94 92 GLU A O 1
ATOM 677 N N . PHE A 1 93 ? 5.241 -11.423 9.371 1.00 96.06 93 PHE A N 1
ATOM 678 C CA . PHE A 1 93 ? 6.418 -10.871 8.703 1.00 96.06 93 PHE A CA 1
ATOM 679 C C . PHE A 1 93 ? 7.250 -12.007 8.125 1.00 96.06 93 PHE A C 1
ATOM 681 O O . PHE A 1 93 ? 7.537 -12.986 8.807 1.00 96.06 93 PHE A O 1
ATOM 688 N N . LEU A 1 94 ? 7.583 -11.883 6.846 1.00 94.62 94 LEU A N 1
ATOM 689 C CA . LEU A 1 94 ? 8.322 -12.878 6.089 1.00 94.62 94 LEU A CA 1
ATOM 690 C C . LEU A 1 94 ? 9.624 -12.252 5.609 1.00 94.62 94 LEU A C 1
ATOM 692 O O . LEU A 1 94 ? 9.600 -11.244 4.894 1.00 94.62 94 LEU A O 1
ATOM 696 N N . GLU A 1 95 ? 10.740 -12.871 5.969 1.00 93.44 95 GLU A N 1
ATOM 697 C CA . GLU A 1 95 ? 12.049 -12.524 5.434 1.00 93.44 95 GLU A CA 1
ATOM 698 C C . GLU A 1 95 ? 12.099 -12.848 3.939 1.00 93.44 95 GLU A C 1
ATOM 700 O O . GLU A 1 95 ? 11.747 -13.945 3.493 1.00 93.44 95 GLU A O 1
ATOM 705 N N . TYR A 1 96 ? 12.552 -11.881 3.150 1.00 88.38 96 TYR A N 1
ATOM 706 C CA . TYR A 1 96 ? 12.945 -12.107 1.775 1.00 88.38 96 TYR A CA 1
ATOM 707 C C . TYR A 1 96 ? 14.428 -11.782 1.665 1.00 88.38 96 TYR A C 1
ATOM 709 O O . TYR A 1 96 ? 14.832 -10.622 1.673 1.00 88.38 96 TYR A O 1
ATOM 717 N N . GLU A 1 97 ? 15.250 -12.831 1.612 1.00 69.88 97 GLU A N 1
ATOM 718 C CA . GLU A 1 97 ? 16.702 -12.700 1.516 1.00 69.88 97 GLU A CA 1
ATOM 719 C C . GLU A 1 97 ? 17.083 -11.701 0.416 1.00 69.88 97 GLU A C 1
ATOM 721 O O . GLU A 1 97 ? 16.792 -11.891 -0.773 1.00 69.88 97 GLU A O 1
ATOM 726 N N . LEU A 1 98 ? 17.764 -10.628 0.818 1.00 65.94 98 LEU A N 1
ATOM 727 C CA . LEU A 1 98 ? 18.616 -9.884 -0.093 1.00 65.94 98 LEU A CA 1
ATOM 728 C C . LEU A 1 98 ? 19.763 -10.847 -0.408 1.00 65.94 98 LEU A C 1
ATOM 730 O O . LEU A 1 98 ? 20.593 -11.113 0.451 1.00 65.94 98 LEU A O 1
ATOM 734 N N . LEU A 1 99 ? 19.726 -11.459 -1.595 1.00 53.50 99 LEU A N 1
ATOM 735 C CA . LEU A 1 99 ? 20.565 -12.609 -1.974 1.00 53.50 99 LEU A CA 1
ATOM 736 C C . LEU A 1 99 ? 22.082 -12.362 -1.942 1.00 53.50 99 LEU A C 1
ATOM 738 O O . LEU A 1 99 ? 22.850 -13.278 -2.210 1.00 53.50 99 LEU A O 1
ATOM 742 N N . GLU A 1 100 ? 22.528 -11.165 -1.597 1.00 53.94 100 GLU A N 1
ATOM 743 C CA . GLU A 1 100 ? 23.921 -10.848 -1.331 1.00 53.94 100 GLU A CA 1
ATOM 744 C C . GLU A 1 100 ? 23.936 -9.901 -0.133 1.00 53.94 100 GLU A C 1
ATOM 746 O O . GLU A 1 100 ? 22.991 -9.122 0.039 1.00 53.94 100 GLU A O 1
ATOM 751 N N . GLU A 1 101 ? 24.983 -9.970 0.697 1.00 49.47 101 GLU A N 1
ATOM 752 C CA . GLU A 1 101 ? 25.287 -8.917 1.664 1.00 49.47 101 GLU A CA 1
ATOM 753 C C . GLU A 1 101 ? 25.329 -7.598 0.889 1.00 49.47 101 GLU A C 1
ATOM 755 O O . GLU A 1 101 ? 26.348 -7.244 0.296 1.00 49.47 101 GLU A O 1
ATOM 760 N N . VAL A 1 102 ? 24.198 -6.884 0.835 1.00 50.31 102 VAL A N 1
ATOM 761 C CA . VAL A 1 102 ? 24.179 -5.498 0.388 1.00 50.31 102 VAL A CA 1
ATOM 762 C C . VAL A 1 102 ? 25.218 -4.844 1.282 1.00 50.31 102 VAL A C 1
ATOM 764 O O . VAL A 1 102 ? 25.049 -4.931 2.505 1.00 50.31 102 VAL A O 1
ATOM 767 N N . PRO A 1 103 ? 26.316 -4.303 0.719 1.00 43.16 103 PRO A N 1
ATOM 768 C CA . PRO A 1 103 ? 27.413 -3.796 1.516 1.00 43.16 103 PRO A CA 1
ATOM 769 C C . PRO A 1 103 ? 26.829 -2.955 2.642 1.00 43.16 103 PRO A C 1
ATOM 771 O O . PRO A 1 103 ? 26.005 -2.078 2.393 1.00 43.16 103 PRO A O 1
ATOM 774 N N . SER A 1 104 ? 27.199 -3.259 3.886 1.00 44.22 104 SER A N 1
ATOM 775 C CA . SER A 1 104 ? 26.673 -2.609 5.098 1.00 44.22 104 SER A CA 1
ATOM 776 C C . SER A 1 104 ? 26.911 -1.094 5.134 1.00 44.22 104 SER A C 1
ATOM 778 O O . SER A 1 104 ? 26.465 -0.394 6.044 1.00 44.22 104 SER A O 1
ATOM 780 N N . THR A 1 105 ? 27.582 -0.561 4.117 1.00 43.28 105 THR A N 1
ATOM 781 C CA . THR A 1 105 ? 27.493 0.829 3.725 1.00 43.28 105 THR A CA 1
ATOM 782 C C . THR A 1 105 ? 26.068 1.107 3.269 1.00 43.28 105 THR A C 1
ATOM 784 O O . THR A 1 105 ? 25.689 0.750 2.157 1.00 43.28 105 THR A O 1
ATOM 787 N N . THR A 1 106 ? 25.288 1.770 4.126 1.00 47.28 106 THR A N 1
ATOM 788 C CA . THR A 1 106 ? 24.247 2.718 3.706 1.00 47.28 106 THR A CA 1
ATOM 789 C C . THR A 1 106 ? 24.550 3.192 2.297 1.00 47.28 106 THR A C 1
ATOM 791 O O . THR A 1 106 ? 25.479 3.974 2.130 1.00 47.28 106 THR A O 1
ATOM 794 N N . ASP A 1 107 ? 23.857 2.649 1.305 1.00 51.53 107 ASP A N 1
ATOM 795 C CA . ASP A 1 107 ? 23.889 3.143 -0.060 1.00 51.53 107 ASP A CA 1
ATOM 796 C C . ASP A 1 107 ? 23.380 4.591 0.044 1.00 51.53 107 ASP A C 1
ATOM 798 O O . ASP A 1 107 ? 22.178 4.804 0.250 1.00 51.53 107 ASP A O 1
ATOM 802 N N . PRO A 1 108 ? 24.292 5.583 0.129 1.00 57.59 108 PRO A N 1
ATOM 803 C CA . PRO A 1 108 ? 23.977 6.902 0.670 1.00 57.59 108 PRO A CA 1
ATOM 804 C C . PRO A 1 108 ? 23.187 7.745 -0.336 1.00 57.59 108 PRO A C 1
ATOM 806 O O . PRO A 1 108 ? 22.843 8.903 -0.057 1.00 57.59 108 PRO A O 1
ATOM 809 N N . GLU A 1 109 ? 22.927 7.173 -1.511 1.00 80.25 109 GLU A N 1
ATOM 810 C CA . GLU A 1 109 ? 22.527 7.895 -2.697 1.00 80.25 109 GLU A CA 1
ATOM 811 C C . GLU A 1 109 ? 21.052 7.704 -3.032 1.00 80.25 109 GLU A C 1
ATOM 813 O O . GLU A 1 109 ? 20.453 8.658 -3.527 1.00 80.25 109 GLU A O 1
ATOM 818 N N . LEU A 1 110 ? 20.410 6.581 -2.672 1.00 92.88 110 LEU A N 1
ATOM 819 C CA . LEU A 1 110 ? 18.978 6.410 -2.935 1.00 92.88 110 LEU A CA 1
ATOM 820 C C . LEU A 1 110 ? 18.122 7.313 -2.034 1.00 92.88 110 LEU A C 1
ATOM 822 O O . LEU A 1 110 ? 17.956 7.092 -0.833 1.00 92.88 110 LEU A O 1
ATOM 826 N N . ARG A 1 111 ? 17.517 8.320 -2.655 1.00 95.56 111 ARG A N 1
ATOM 827 C CA . ARG A 1 111 ? 16.615 9.305 -2.061 1.00 95.56 111 ARG A CA 1
ATOM 828 C C . ARG A 1 111 ? 15.396 9.462 -2.951 1.00 95.56 111 ARG A C 1
ATOM 830 O O . ARG A 1 111 ? 15.424 9.153 -4.143 1.00 95.56 111 ARG A O 1
ATOM 837 N N . VAL A 1 112 ? 14.322 9.984 -2.373 1.00 96.56 112 VAL A N 1
ATOM 838 C CA . VAL A 1 112 ? 13.165 10.406 -3.156 1.00 96.56 112 VAL A CA 1
ATOM 839 C C . VAL A 1 112 ? 13.415 11.845 -3.596 1.00 96.56 112 VAL A C 1
ATOM 841 O O . VAL A 1 112 ? 13.622 12.738 -2.774 1.00 96.56 112 VAL A O 1
ATOM 844 N N . SER A 1 113 ? 13.410 12.076 -4.902 1.00 95.88 113 SER A N 1
ATOM 845 C CA . SER A 1 113 ? 13.493 13.405 -5.512 1.00 95.88 113 SER A CA 1
ATOM 846 C C . SER A 1 113 ? 12.119 14.069 -5.525 1.00 95.88 113 SER A C 1
ATOM 848 O O . SER A 1 113 ? 11.981 15.231 -5.148 1.00 95.88 113 SER A O 1
ATOM 850 N N . HIS A 1 114 ? 11.082 13.307 -5.883 1.00 95.38 114 HIS A N 1
ATOM 851 C CA . HIS A 1 114 ? 9.714 13.802 -5.999 1.00 95.38 114 HIS A CA 1
ATOM 852 C C . HIS A 1 114 ? 8.706 12.790 -5.470 1.00 95.38 114 HIS A C 1
ATOM 854 O O . HIS A 1 114 ? 8.851 11.584 -5.671 1.00 95.38 114 HIS A O 1
ATOM 860 N N . ASN A 1 115 ? 7.627 13.299 -4.871 1.00 96.12 115 ASN A N 1
ATOM 861 C CA . ASN A 1 115 ? 6.457 12.479 -4.581 1.00 96.12 115 ASN A CA 1
ATOM 862 C C . ASN A 1 115 ? 5.921 11.901 -5.892 1.00 96.12 115 ASN A C 1
ATOM 864 O O . ASN A 1 115 ? 5.562 12.639 -6.818 1.00 96.12 115 ASN A O 1
ATOM 868 N N . ALA A 1 116 ? 5.874 10.579 -5.980 1.00 96.56 116 ALA A N 1
ATOM 869 C CA . ALA A 1 116 ? 5.408 9.898 -7.170 1.00 96.56 116 ALA A CA 1
ATOM 870 C C . ALA A 1 116 ? 4.924 8.488 -6.847 1.00 96.56 116 ALA A C 1
ATOM 872 O O . ALA A 1 116 ? 5.296 7.864 -5.853 1.00 96.56 116 ALA A O 1
ATOM 873 N N . PHE A 1 117 ? 4.100 7.968 -7.738 1.00 95.44 117 PHE A N 1
ATOM 874 C CA . PHE A 1 117 ? 3.534 6.637 -7.645 1.00 95.44 117 PHE A CA 1
ATOM 875 C C . PHE A 1 117 ? 3.632 5.960 -9.004 1.00 95.44 117 PHE A C 1
ATOM 877 O O . PHE A 1 117 ? 3.338 6.588 -10.018 1.00 95.44 117 PHE A O 1
ATOM 884 N N . TRP A 1 118 ? 3.990 4.683 -9.003 1.00 98.00 118 TRP A N 1
ATOM 885 C CA . TRP A 1 118 ? 3.943 3.807 -10.165 1.00 98.00 118 TRP A CA 1
ATOM 886 C C . TRP A 1 118 ? 3.111 2.571 -9.836 1.00 98.00 118 TRP A C 1
ATOM 888 O O . TRP A 1 118 ? 3.117 2.072 -8.708 1.00 98.00 118 TRP A O 1
ATOM 898 N N . SER A 1 119 ? 2.364 2.087 -10.818 1.00 97.94 119 SER A N 1
ATOM 899 C CA . SER A 1 119 ? 1.578 0.867 -10.717 1.00 97.94 119 SER A CA 1
ATOM 900 C C . SER A 1 119 ? 1.730 0.006 -11.949 1.00 97.94 119 SER A C 1
ATOM 902 O O . SER A 1 119 ? 1.878 0.505 -13.063 1.00 97.94 119 SER A O 1
ATOM 904 N N . TYR A 1 120 ? 1.609 -1.293 -11.723 1.00 98.12 120 TYR A N 1
ATOM 905 C CA . TYR A 1 120 ? 1.522 -2.314 -12.745 1.00 98.12 120 TYR A CA 1
ATOM 906 C C . TYR A 1 120 ? 0.471 -3.343 -12.346 1.00 98.12 120 TYR A C 1
ATOM 908 O O . TYR A 1 120 ? 0.440 -3.795 -11.205 1.00 98.12 120 TYR A O 1
ATOM 916 N N . CYS A 1 121 ? -0.373 -3.736 -13.288 1.00 98.06 121 CYS A N 1
ATOM 917 C CA . CYS A 1 121 ? -1.347 -4.799 -13.117 1.00 98.06 121 CYS A CA 1
ATOM 918 C C . CYS A 1 121 ? -1.223 -5.774 -14.291 1.00 98.06 121 CYS A C 1
ATOM 920 O O . CYS A 1 121 ? -1.460 -5.402 -15.445 1.00 98.06 121 CYS A O 1
ATOM 922 N N . GLY A 1 122 ? -0.801 -7.007 -14.010 1.00 97.94 122 GLY A N 1
ATOM 923 C CA . GLY A 1 122 ? -0.421 -7.965 -15.044 1.00 97.94 122 GLY A CA 1
ATOM 924 C C . GLY A 1 122 ? 0.277 -9.219 -14.508 1.00 97.94 122 GLY A C 1
ATOM 925 O O . GLY A 1 122 ? 0.221 -9.474 -13.302 1.00 97.94 122 GLY A O 1
ATOM 926 N N . PRO A 1 123 ? 0.879 -10.026 -15.403 1.00 98.00 123 PRO A N 1
ATOM 927 C CA . PRO A 1 123 ? 1.699 -11.182 -15.036 1.00 98.00 123 PRO A CA 1
ATOM 928 C C . PRO A 1 123 ? 2.854 -10.842 -14.083 1.00 98.00 123 PRO A C 1
ATOM 930 O O . PRO A 1 123 ? 3.347 -9.719 -14.061 1.00 98.00 123 PRO A O 1
ATOM 933 N N . THR A 1 124 ? 3.333 -11.816 -13.314 1.00 97.56 124 THR A N 1
ATOM 934 C CA . THR A 1 124 ? 4.492 -11.621 -12.426 1.00 97.56 124 THR A CA 1
ATOM 935 C C . THR A 1 124 ? 5.755 -11.190 -13.184 1.00 97.56 124 THR A C 1
ATOM 937 O O . THR A 1 124 ? 6.150 -11.848 -14.145 1.00 97.56 124 THR A O 1
ATOM 940 N N . LEU A 1 125 ? 6.423 -10.138 -12.703 1.00 96.44 125 LEU A N 1
ATOM 941 C CA . LEU A 1 125 ? 7.708 -9.634 -13.212 1.00 96.44 125 LEU A CA 1
ATOM 942 C C . LEU A 1 125 ? 8.869 -10.281 -12.436 1.00 96.44 125 LEU A C 1
ATOM 944 O O . LEU A 1 125 ? 8.876 -10.207 -11.205 1.00 96.44 125 LEU A O 1
ATOM 948 N N . ASN A 1 126 ? 9.830 -10.915 -13.116 1.00 88.69 126 ASN A N 1
ATOM 949 C CA . ASN A 1 126 ? 10.916 -11.695 -12.494 1.00 88.69 126 ASN A CA 1
ATOM 950 C C . ASN A 1 126 ? 12.306 -11.057 -12.653 1.00 88.69 126 ASN A C 1
ATOM 952 O O . ASN A 1 126 ? 13.184 -11.234 -11.797 1.00 88.69 126 ASN A O 1
ATOM 956 N N . HIS A 1 127 ? 12.514 -10.336 -13.751 1.00 90.38 127 HIS A N 1
ATOM 957 C CA . HIS A 1 127 ? 13.793 -9.769 -14.162 1.00 90.38 127 HIS A CA 1
ATOM 958 C C . HIS A 1 127 ? 13.677 -8.263 -14.414 1.00 90.38 127 HIS A C 1
ATOM 960 O O . HIS A 1 127 ? 12.584 -7.730 -14.592 1.00 90.38 127 HIS A O 1
ATOM 966 N N . SER A 1 128 ? 14.816 -7.564 -14.440 1.00 88.06 128 SER A N 1
ATOM 967 C CA . SER A 1 128 ? 14.872 -6.148 -14.833 1.00 88.06 128 SER A CA 1
ATOM 968 C C . SER A 1 128 ? 14.253 -5.920 -16.209 1.00 88.06 128 SER A C 1
ATOM 970 O O . SER A 1 128 ? 13.536 -4.945 -16.415 1.00 88.06 128 SER A O 1
ATOM 972 N N . ASP A 1 129 ? 14.481 -6.858 -17.123 1.00 90.38 129 ASP A N 1
ATOM 973 C CA . ASP A 1 129 ? 14.045 -6.763 -18.515 1.00 90.38 129 ASP A CA 1
ATOM 974 C C . ASP A 1 129 ? 12.527 -6.958 -18.660 1.00 90.38 129 ASP A C 1
ATOM 976 O O . ASP A 1 129 ? 11.950 -6.573 -19.675 1.00 90.38 129 ASP A O 1
ATOM 980 N N . ASP A 1 130 ? 11.867 -7.483 -17.620 1.00 92.44 130 ASP A N 1
ATOM 981 C CA . ASP A 1 130 ? 10.409 -7.597 -17.563 1.00 92.44 130 ASP A CA 1
ATOM 982 C C . ASP A 1 130 ? 9.745 -6.269 -17.155 1.00 92.44 130 ASP A C 1
ATOM 984 O O . ASP A 1 130 ? 8.544 -6.083 -17.370 1.00 92.44 130 ASP A O 1
ATOM 988 N N . LEU A 1 131 ? 10.489 -5.338 -16.539 1.00 96.69 131 LEU A N 1
ATOM 989 C CA . LEU A 1 131 ? 9.929 -4.075 -16.059 1.00 96.69 131 LEU A CA 1
ATOM 990 C C . LEU A 1 131 ? 9.478 -3.206 -17.249 1.00 96.69 131 LEU A C 1
ATOM 992 O O . LEU A 1 131 ? 10.282 -2.912 -18.138 1.00 96.69 131 LEU A O 1
ATOM 996 N N . PRO A 1 132 ? 8.219 -2.727 -17.264 1.00 96.38 132 PRO A N 1
ATOM 997 C CA . PRO A 1 132 ? 7.730 -1.864 -18.335 1.00 96.38 132 PRO A CA 1
ATOM 998 C C . PRO A 1 132 ? 8.589 -0.598 -18.503 1.00 96.38 132 PRO A C 1
ATOM 1000 O O . PRO A 1 132 ? 8.987 -0.016 -17.497 1.00 96.38 132 PRO A O 1
ATOM 1003 N N . PRO A 1 133 ? 8.798 -0.072 -19.726 1.00 96.00 133 PRO A N 1
ATOM 1004 C CA . PRO A 1 133 ? 9.626 1.120 -19.948 1.00 96.00 133 PRO A CA 1
ATOM 1005 C C . PRO A 1 133 ? 9.244 2.334 -19.083 1.00 96.00 133 PRO A C 1
ATOM 1007 O O . PRO A 1 133 ? 10.111 3.051 -18.586 1.00 96.00 133 PRO A O 1
ATOM 1010 N N . ASN A 1 134 ? 7.947 2.527 -18.822 1.00 95.38 134 ASN A N 1
ATOM 1011 C CA . ASN A 1 134 ? 7.462 3.627 -17.985 1.00 95.38 134 ASN A CA 1
ATOM 1012 C C . ASN A 1 134 ? 7.813 3.493 -16.487 1.00 95.38 134 ASN A C 1
ATOM 1014 O O . ASN A 1 134 ? 7.645 4.460 -15.747 1.00 95.38 134 ASN A O 1
ATOM 1018 N N . PHE A 1 135 ? 8.299 2.332 -16.034 1.00 97.38 135 PHE A N 1
ATOM 1019 C CA . PHE A 1 135 ? 8.922 2.178 -14.719 1.00 97.38 135 PHE A CA 1
ATOM 1020 C C . PHE A 1 135 ? 10.218 2.980 -14.646 1.00 97.38 135 PHE A C 1
ATOM 1022 O O . PHE A 1 135 ? 10.426 3.716 -13.688 1.00 97.38 135 PHE A O 1
ATOM 1029 N N . TYR A 1 136 ? 11.068 2.879 -15.669 1.00 96.06 136 TYR A N 1
ATOM 1030 C CA . TYR A 1 136 ? 12.344 3.591 -15.713 1.00 96.06 136 TYR A CA 1
ATOM 1031 C C . TYR A 1 136 ? 12.138 5.100 -15.852 1.00 96.06 136 TYR A C 1
ATOM 1033 O O . TYR A 1 136 ? 12.824 5.871 -15.187 1.00 96.06 136 TYR A O 1
ATOM 1041 N N . GLU A 1 137 ? 11.139 5.520 -16.637 1.00 95.31 137 GLU A N 1
ATOM 1042 C CA . GLU A 1 137 ? 10.711 6.924 -16.695 1.00 95.31 137 GLU A CA 1
ATOM 1043 C C . GLU A 1 137 ? 10.292 7.440 -15.310 1.00 95.31 137 GLU A C 1
ATOM 1045 O O . GLU A 1 137 ? 10.758 8.489 -14.869 1.00 95.31 137 GLU A O 1
ATOM 1050 N N . TRP A 1 138 ? 9.436 6.688 -14.605 1.00 96.38 138 TRP A N 1
ATOM 1051 C CA . TRP A 1 138 ? 9.013 7.029 -13.248 1.00 96.38 138 TRP A CA 1
ATOM 1052 C C . TRP A 1 138 ? 10.194 7.088 -12.279 1.00 96.38 138 TRP A C 1
ATOM 1054 O O . TRP A 1 138 ? 10.323 8.066 -11.549 1.00 96.38 138 TRP A O 1
ATOM 1064 N N . ALA A 1 139 ? 11.053 6.066 -12.272 1.00 96.50 139 ALA A N 1
ATOM 1065 C CA . ALA A 1 139 ? 12.178 5.965 -11.351 1.00 96.50 139 ALA A CA 1
ATOM 1066 C C . ALA A 1 139 ? 13.154 7.131 -11.547 1.00 96.50 139 ALA A C 1
ATOM 1068 O O . ALA A 1 139 ? 13.538 7.761 -10.569 1.00 96.50 139 ALA A O 1
ATOM 1069 N N . HIS A 1 140 ? 13.467 7.481 -12.799 1.00 94.75 140 HIS A N 1
ATOM 1070 C CA . HIS A 1 140 ? 14.323 8.622 -13.128 1.00 94.75 140 HIS A CA 1
ATOM 1071 C C . HIS A 1 140 ? 13.762 9.960 -12.621 1.00 94.75 140 HIS A C 1
ATOM 1073 O O . HIS A 1 140 ? 14.510 10.838 -12.206 1.00 94.75 140 HIS A O 1
ATOM 1079 N N . VAL A 1 141 ? 12.437 10.126 -12.644 1.00 94.56 141 VAL A N 1
ATOM 1080 C CA . VAL A 1 141 ? 11.772 11.339 -12.149 1.00 94.56 141 VAL A CA 1
ATOM 1081 C C . VAL A 1 141 ? 11.680 11.352 -10.621 1.00 94.56 141 VAL A C 1
ATOM 1083 O O . VAL A 1 141 ? 11.854 12.394 -9.983 1.00 94.56 141 VAL A O 1
ATOM 1086 N N . ALA A 1 142 ? 11.338 10.212 -10.029 1.00 96.56 142 ALA A N 1
ATOM 1087 C CA . ALA A 1 142 ? 10.963 10.106 -8.627 1.00 96.56 142 ALA A CA 1
ATOM 1088 C C . ALA A 1 142 ? 12.158 9.928 -7.689 1.00 96.56 142 ALA A C 1
ATOM 1090 O O . ALA A 1 142 ? 12.053 10.301 -6.521 1.00 96.56 142 ALA A O 1
ATOM 1091 N N . LEU A 1 143 ? 13.263 9.360 -8.170 1.00 96.75 143 LEU A N 1
ATOM 1092 C CA . LEU A 1 143 ? 14.373 8.875 -7.354 1.00 96.75 143 LEU A CA 1
ATOM 1093 C C . LEU A 1 143 ? 15.698 9.486 -7.815 1.00 96.75 143 LEU A C 1
ATOM 1095 O O . LEU A 1 143 ? 15.833 9.914 -8.958 1.00 96.75 143 LEU A O 1
ATOM 1099 N N . SER A 1 144 ? 16.673 9.545 -6.914 1.00 95.81 144 SER A N 1
ATOM 1100 C CA . SER A 1 144 ? 18.046 9.951 -7.248 1.00 95.81 144 SER A CA 1
ATOM 1101 C C . SER A 1 144 ? 18.885 8.820 -7.845 1.00 95.81 144 SER A C 1
ATOM 1103 O O . SER A 1 144 ? 19.860 9.109 -8.529 1.00 95.81 144 SER A O 1
ATOM 1105 N N . ASP A 1 145 ? 18.506 7.561 -7.611 1.00 94.88 145 ASP A N 1
ATOM 1106 C CA . ASP A 1 145 ? 19.231 6.379 -8.082 1.00 94.88 145 ASP A CA 1
ATOM 1107 C C . ASP A 1 145 ? 18.270 5.218 -8.417 1.00 94.88 145 ASP A C 1
ATOM 1109 O O . ASP A 1 145 ? 17.053 5.289 -8.199 1.00 94.88 145 ASP A O 1
ATOM 1113 N N . SER A 1 146 ? 18.809 4.139 -8.981 1.00 93.62 146 SER A N 1
ATOM 1114 C CA . SER A 1 146 ? 18.088 2.954 -9.419 1.00 93.62 146 SER A CA 1
ATOM 1115 C C . SER A 1 146 ? 17.480 2.178 -8.253 1.00 93.62 146 SER A C 1
ATOM 1117 O O . SER A 1 146 ? 18.160 1.710 -7.343 1.00 93.62 146 SER A O 1
ATOM 1119 N N . LEU A 1 147 ? 16.170 1.935 -8.333 1.00 95.25 147 LEU A N 1
ATOM 1120 C CA . LEU A 1 147 ? 15.459 1.065 -7.392 1.00 95.25 147 LEU A CA 1
ATOM 1121 C C . LEU A 1 147 ? 15.623 -0.430 -7.716 1.00 95.25 147 LEU A C 1
ATOM 1123 O O . LEU A 1 147 ? 15.324 -1.281 -6.878 1.00 95.25 147 LEU A O 1
ATOM 1127 N N . VAL A 1 148 ? 16.071 -0.765 -8.932 1.00 94.94 148 VAL A N 1
ATOM 1128 C CA . VAL A 1 148 ? 16.093 -2.140 -9.465 1.00 94.94 148 VAL A CA 1
ATOM 1129 C C . VAL A 1 148 ? 16.838 -3.124 -8.547 1.00 94.94 148 VAL A C 1
ATOM 1131 O O . VAL A 1 148 ? 16.258 -4.177 -8.264 1.00 94.94 148 VAL A O 1
ATOM 1134 N N . PRO A 1 149 ? 18.033 -2.808 -7.999 1.00 92.38 149 PRO A N 1
ATOM 1135 C CA . PRO A 1 149 ? 18.758 -3.731 -7.119 1.00 92.38 149 PRO A CA 1
ATOM 1136 C C . PRO A 1 149 ? 17.988 -4.115 -5.848 1.00 92.38 149 PRO A C 1
ATOM 1138 O O . PRO A 1 149 ? 18.162 -5.214 -5.333 1.00 92.38 149 PRO A O 1
ATOM 1141 N N . ARG A 1 150 ? 17.099 -3.238 -5.363 1.00 92.31 150 ARG A N 1
ATOM 1142 C CA . ARG A 1 150 ? 16.265 -3.477 -4.171 1.00 92.31 150 ARG A CA 1
ATOM 1143 C C . ARG A 1 150 ? 14.926 -4.120 -4.517 1.00 92.31 150 ARG A C 1
ATOM 1145 O O . ARG A 1 150 ? 14.409 -4.931 -3.754 1.00 92.31 150 ARG A O 1
ATOM 1152 N N . LEU A 1 151 ? 14.356 -3.757 -5.666 1.00 95.38 151 LEU A N 1
ATOM 1153 C CA . LEU A 1 151 ? 13.041 -4.222 -6.094 1.00 95.38 151 LEU A CA 1
ATOM 1154 C C . LEU A 1 151 ? 13.068 -5.670 -6.595 1.00 95.38 151 LEU A C 1
ATOM 1156 O O . LEU A 1 151 ? 12.192 -6.450 -6.232 1.00 95.38 151 LEU A O 1
ATOM 1160 N N . ILE A 1 152 ? 14.052 -6.050 -7.413 1.00 95.25 152 ILE A N 1
ATOM 1161 C CA . ILE A 1 152 ? 14.080 -7.379 -8.046 1.00 95.25 152 ILE A CA 1
ATOM 1162 C C . ILE A 1 152 ? 14.157 -8.533 -7.027 1.00 95.25 152 ILE A C 1
ATOM 1164 O O . ILE A 1 152 ? 13.391 -9.486 -7.190 1.00 95.25 152 ILE A O 1
ATOM 1168 N N . PRO A 1 153 ? 14.986 -8.486 -5.962 1.00 94.19 153 PRO A N 1
ATOM 1169 C CA . PRO A 1 153 ? 14.975 -9.523 -4.927 1.00 94.19 153 PRO A CA 1
ATOM 1170 C C . PRO A 1 153 ? 13.596 -9.699 -4.280 1.00 94.19 153 PRO A C 1
ATOM 1172 O O . PRO A 1 153 ? 13.108 -10.825 -4.159 1.00 94.19 153 PRO A O 1
ATOM 1175 N N . PHE A 1 154 ? 12.928 -8.586 -3.957 1.00 95.75 154 PHE A N 1
ATOM 1176 C CA . PHE A 1 154 ? 11.573 -8.607 -3.413 1.00 95.75 154 PHE A CA 1
ATOM 1177 C C . PHE A 1 154 ? 10.569 -9.219 -4.399 1.00 95.75 154 PHE A C 1
ATOM 1179 O O . PHE A 1 154 ? 9.793 -10.093 -4.017 1.00 95.75 154 PHE A O 1
ATOM 1186 N N . LEU A 1 155 ? 10.602 -8.832 -5.680 1.00 96.75 155 LEU A N 1
ATOM 1187 C CA . LEU A 1 155 ? 9.696 -9.393 -6.688 1.00 96.75 155 LEU A CA 1
ATOM 1188 C C . LEU A 1 155 ? 9.901 -10.900 -6.876 1.00 96.75 155 LEU A C 1
ATOM 1190 O O . LEU A 1 155 ? 8.926 -11.641 -6.939 1.00 96.75 155 LEU A O 1
ATOM 1194 N N . ARG A 1 156 ? 11.148 -11.385 -6.879 1.00 95.25 156 ARG A N 1
ATOM 1195 C CA . ARG A 1 156 ? 11.433 -12.830 -6.935 1.00 95.25 156 ARG A CA 1
ATOM 1196 C C . ARG A 1 156 ? 10.848 -13.574 -5.740 1.00 95.25 156 ARG A C 1
ATOM 1198 O O . ARG A 1 156 ? 10.294 -14.656 -5.917 1.00 95.25 156 ARG A O 1
ATOM 1205 N N . PHE A 1 157 ? 10.964 -13.010 -4.539 1.00 95.31 157 PHE A N 1
ATOM 1206 C CA . PHE A 1 157 ? 10.331 -13.572 -3.349 1.00 95.31 157 PHE A CA 1
ATOM 1207 C C . PHE A 1 157 ? 8.807 -13.617 -3.488 1.00 95.31 157 PHE A C 1
ATOM 1209 O O . PHE A 1 157 ? 8.215 -14.683 -3.326 1.00 95.31 157 PHE A O 1
ATOM 1216 N N . VAL A 1 158 ? 8.185 -12.496 -3.860 1.00 95.94 158 VAL A N 1
ATOM 1217 C CA . VAL A 1 158 ? 6.736 -12.402 -4.078 1.00 95.94 158 VAL A CA 1
ATOM 1218 C C . VAL A 1 158 ? 6.278 -13.461 -5.074 1.00 95.94 158 VAL A C 1
ATOM 1220 O O . VAL A 1 158 ? 5.311 -14.165 -4.811 1.00 95.94 158 VAL A O 1
ATOM 1223 N N . ASN A 1 159 ? 6.993 -13.641 -6.182 1.00 95.88 159 ASN A N 1
ATOM 1224 C CA . ASN A 1 159 ? 6.608 -14.600 -7.213 1.00 95.88 159 ASN A CA 1
ATOM 1225 C C . ASN A 1 159 ? 6.650 -16.048 -6.708 1.00 95.88 159 ASN A C 1
ATOM 1227 O O . ASN A 1 159 ? 5.757 -16.819 -7.051 1.00 95.88 159 ASN A O 1
ATOM 1231 N N . ARG A 1 160 ? 7.611 -16.412 -5.844 1.00 94.44 160 ARG A N 1
ATOM 1232 C CA . ARG A 1 160 ? 7.609 -17.725 -5.171 1.00 94.44 160 ARG A CA 1
ATOM 1233 C C . ARG A 1 160 ? 6.387 -17.891 -4.270 1.00 94.44 160 ARG A C 1
ATOM 1235 O O . ARG A 1 160 ? 5.711 -18.911 -4.348 1.00 94.44 160 ARG A O 1
ATOM 1242 N N . VAL A 1 161 ? 6.063 -16.867 -3.476 1.00 93.06 161 VAL A N 1
ATOM 1243 C CA . VAL A 1 161 ? 4.855 -16.880 -2.636 1.00 93.06 161 VAL A CA 1
ATOM 1244 C C . VAL A 1 161 ? 3.603 -17.037 -3.499 1.00 93.06 161 VAL A C 1
ATOM 1246 O O . VAL A 1 161 ? 2.745 -17.842 -3.180 1.00 93.06 161 VAL A O 1
ATOM 1249 N N . LEU A 1 162 ? 3.482 -16.317 -4.613 1.00 93.62 162 LEU A N 1
ATOM 1250 C CA . LEU A 1 162 ? 2.317 -16.422 -5.497 1.00 93.62 162 LEU A CA 1
ATOM 1251 C C . LEU A 1 162 ? 2.197 -17.813 -6.138 1.00 93.62 162 LEU A C 1
ATOM 1253 O O . LEU A 1 162 ? 1.093 -18.357 -6.183 1.00 93.62 162 LEU A O 1
ATOM 1257 N N . GLN A 1 163 ? 3.314 -18.419 -6.550 1.00 93.50 163 GLN A N 1
ATOM 1258 C CA . GLN A 1 163 ? 3.34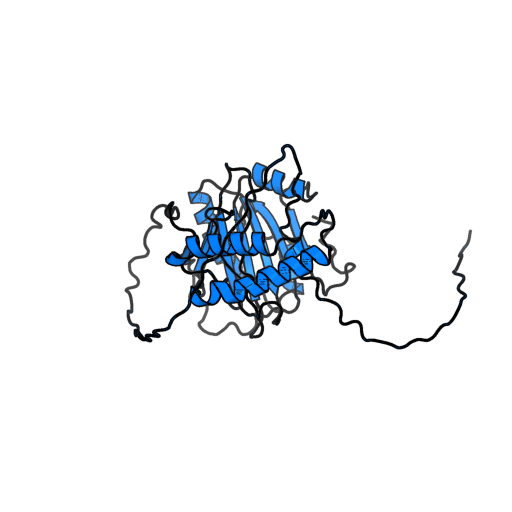4 -19.784 -7.088 1.00 93.50 163 GLN A CA 1
ATOM 1259 C C . GLN A 1 163 ? 2.807 -20.814 -6.083 1.00 93.50 163 GLN A C 1
ATOM 1261 O O . GLN A 1 163 ? 2.021 -21.679 -6.471 1.00 93.50 163 GLN A O 1
ATOM 1266 N N . ASP A 1 164 ? 3.132 -20.680 -4.792 1.00 91.31 164 ASP A N 1
ATOM 1267 C CA . ASP A 1 164 ? 2.610 -21.554 -3.725 1.00 91.31 164 ASP A CA 1
ATOM 1268 C C . ASP A 1 164 ? 1.080 -21.474 -3.558 1.00 91.31 164 ASP A C 1
ATOM 1270 O O . ASP A 1 164 ? 0.454 -22.392 -3.015 1.00 91.31 164 ASP A O 1
ATOM 1274 N N . TYR A 1 165 ? 0.468 -20.384 -4.029 1.00 90.88 165 TYR A N 1
ATOM 1275 C CA . TYR A 1 165 ? -0.978 -20.157 -4.023 1.00 90.88 165 TYR A CA 1
ATOM 1276 C C . TYR A 1 165 ? -1.619 -20.334 -5.407 1.00 90.88 165 TYR A C 1
ATOM 1278 O O . TYR A 1 165 ? -2.797 -20.012 -5.563 1.00 90.88 165 TYR A O 1
ATOM 1286 N N . GLU A 1 166 ? -0.879 -20.861 -6.390 1.00 93.12 166 GLU A N 1
ATOM 1287 C CA . GLU A 1 166 ? -1.340 -21.043 -7.774 1.00 93.12 166 GLU A CA 1
ATOM 1288 C C . GLU A 1 166 ? -1.785 -19.716 -8.424 1.00 93.12 166 GLU A C 1
ATOM 1290 O O . GLU A 1 166 ? -2.775 -19.649 -9.157 1.00 93.12 166 GLU A O 1
ATOM 1295 N N . LEU A 1 167 ? -1.053 -18.640 -8.122 1.00 93.75 167 LEU A N 1
ATOM 1296 C CA . LEU A 1 167 ? -1.247 -17.305 -8.678 1.00 93.75 167 LEU A CA 1
ATOM 1297 C C . LEU A 1 167 ? -0.036 -16.906 -9.526 1.00 93.75 167 LEU A C 1
ATOM 1299 O O . LEU A 1 167 ? 1.108 -17.212 -9.204 1.00 93.75 167 LEU A O 1
ATOM 1303 N N . ASP A 1 168 ? -0.300 -16.192 -10.612 1.00 95.38 168 ASP A N 1
ATOM 1304 C CA . ASP A 1 168 ? 0.686 -15.791 -11.622 1.00 95.38 168 ASP A CA 1
ATOM 1305 C C . ASP A 1 168 ? 0.503 -14.332 -12.082 1.00 95.38 168 ASP A C 1
ATOM 1307 O O . ASP A 1 168 ? 1.181 -13.868 -13.000 1.00 95.38 168 ASP A O 1
ATOM 1311 N N . HIS A 1 169 ? -0.404 -13.590 -11.439 1.00 97.12 169 HIS A N 1
ATOM 1312 C CA . HIS A 1 169 ? -0.645 -12.174 -11.693 1.00 97.12 169 HIS A CA 1
ATOM 1313 C C . HIS A 1 169 ? -0.753 -11.390 -10.381 1.00 97.12 169 HIS A C 1
ATOM 1315 O O . HIS A 1 169 ? -1.127 -11.916 -9.327 1.00 97.12 169 HIS A O 1
ATOM 1321 N N . TYR A 1 170 ? -0.464 -10.095 -10.459 1.00 97.81 170 TYR A N 1
ATOM 1322 C CA . TYR A 1 170 ? -0.671 -9.169 -9.356 1.00 97.81 170 TYR A CA 1
ATOM 1323 C C . TYR A 1 170 ? -1.018 -7.765 -9.839 1.00 97.81 170 TYR A C 1
ATOM 1325 O O . TYR A 1 170 ? -0.816 -7.397 -10.998 1.00 97.81 170 TYR A O 1
ATOM 1333 N N . TRP A 1 171 ? -1.472 -6.954 -8.892 1.00 97.81 171 TRP A N 1
ATOM 1334 C CA . TRP A 1 171 ? -1.385 -5.507 -8.944 1.00 97.81 171 TRP A CA 1
ATOM 1335 C C . TRP A 1 171 ? -0.263 -5.046 -8.008 1.00 97.81 171 TRP A C 1
ATOM 1337 O O . TRP A 1 171 ? -0.384 -5.104 -6.785 1.00 97.81 171 TRP A O 1
ATOM 1347 N N . LEU A 1 172 ? 0.831 -4.580 -8.598 1.00 98.38 172 LEU A N 1
ATOM 1348 C CA . LEU A 1 172 ? 1.998 -4.019 -7.932 1.00 98.38 172 LEU A CA 1
ATOM 1349 C C . LEU A 1 172 ? 1.876 -2.496 -7.887 1.00 98.38 172 LEU A C 1
ATOM 1351 O O . LEU A 1 172 ? 1.544 -1.850 -8.878 1.00 98.38 172 LEU A O 1
ATOM 1355 N N . THR A 1 173 ? 2.149 -1.912 -6.731 1.00 98.25 173 THR A N 1
ATOM 1356 C CA . THR A 1 173 ? 2.172 -0.467 -6.513 1.00 98.25 173 THR A CA 1
ATOM 1357 C C . THR A 1 173 ? 3.462 -0.088 -5.810 1.00 98.25 173 THR A C 1
ATOM 1359 O O . THR A 1 173 ? 3.805 -0.691 -4.797 1.00 98.25 173 THR A O 1
ATOM 1362 N N . ILE A 1 174 ? 4.133 0.950 -6.305 1.00 98.50 174 ILE A N 1
ATOM 1363 C CA . ILE A 1 174 ? 5.303 1.552 -5.671 1.00 98.50 174 ILE A CA 1
ATOM 1364 C C . ILE A 1 174 ? 5.006 3.028 -5.424 1.00 98.50 174 ILE A C 1
ATOM 1366 O O . ILE A 1 174 ? 4.580 3.747 -6.328 1.00 98.50 174 ILE A O 1
ATOM 1370 N N . ARG A 1 175 ? 5.212 3.484 -4.189 1.00 98.06 175 ARG A N 1
ATOM 1371 C CA . ARG A 1 175 ? 5.025 4.880 -3.788 1.00 98.06 175 ARG A CA 1
ATOM 1372 C C . ARG A 1 175 ? 6.333 5.429 -3.242 1.00 98.06 175 ARG A C 1
ATOM 1374 O O . ARG A 1 175 ? 6.824 4.933 -2.233 1.00 98.06 175 ARG A O 1
ATOM 1381 N N . ALA A 1 176 ? 6.849 6.457 -3.903 1.00 98.00 176 ALA A N 1
ATOM 1382 C CA . ALA A 1 176 ? 7.967 7.262 -3.447 1.00 98.00 176 ALA A CA 1
ATOM 1383 C C . ALA A 1 176 ? 7.415 8.532 -2.788 1.00 98.00 176 ALA A C 1
ATOM 1385 O O . ALA A 1 176 ? 6.681 9.297 -3.420 1.00 98.00 176 ALA A O 1
ATOM 1386 N N . THR A 1 177 ? 7.746 8.732 -1.517 1.00 97.12 177 THR A N 1
ATOM 1387 C CA . THR A 1 177 ? 7.246 9.837 -0.698 1.00 97.12 177 THR A CA 1
ATOM 1388 C C . THR A 1 177 ? 8.420 10.560 -0.046 1.00 97.12 177 THR A C 1
ATOM 1390 O O . THR A 1 177 ? 9.269 9.927 0.577 1.00 97.12 177 THR A O 1
ATOM 1393 N N . LYS A 1 178 ? 8.474 11.883 -0.185 1.00 96.81 178 LYS A N 1
ATOM 1394 C CA . LYS A 1 178 ? 9.364 12.766 0.569 1.00 96.81 178 LYS A CA 1
ATOM 1395 C C . LYS A 1 178 ? 8.989 12.775 2.044 1.00 96.81 178 LYS A C 1
ATOM 1397 O O . LYS A 1 178 ? 7.840 12.503 2.391 1.00 96.81 178 LYS A O 1
ATOM 1402 N N . ALA A 1 179 ? 9.935 13.178 2.887 1.00 96.25 179 ALA A N 1
ATOM 1403 C CA . ALA A 1 179 ? 9.630 13.503 4.275 1.00 96.25 179 ALA A CA 1
ATOM 1404 C C . ALA A 1 179 ? 8.393 14.419 4.377 1.00 96.25 179 ALA A C 1
ATOM 1406 O O . ALA A 1 179 ? 8.265 15.402 3.642 1.00 96.25 179 ALA A O 1
ATOM 1407 N N . THR A 1 180 ? 7.461 14.065 5.259 1.00 95.69 180 THR A N 1
ATOM 1408 C CA . THR A 1 180 ? 6.177 14.761 5.417 1.00 95.69 180 THR A CA 1
ATOM 1409 C C . THR A 1 180 ? 5.624 14.564 6.824 1.00 95.69 180 THR A C 1
ATOM 1411 O O . THR A 1 180 ? 5.799 13.502 7.423 1.00 95.69 180 THR A O 1
ATOM 1414 N N . THR A 1 181 ? 4.916 15.575 7.324 1.00 96.19 181 THR A N 1
ATOM 1415 C CA . THR A 1 181 ? 4.199 15.552 8.608 1.00 96.19 181 THR A CA 1
ATOM 1416 C C . THR A 1 181 ? 2.781 14.998 8.482 1.00 96.19 181 THR A C 1
ATOM 1418 O O . THR A 1 181 ? 2.111 14.774 9.488 1.00 96.19 181 THR A O 1
ATOM 1421 N N . GLU A 1 182 ? 2.314 14.716 7.255 1.00 92.69 182 GLU A N 1
ATOM 1422 C CA . GLU A 1 182 ? 0.964 14.191 6.999 1.00 92.69 182 GLU A CA 1
ATOM 1423 C C . GLU A 1 182 ? 0.669 12.934 7.825 1.00 92.69 182 GLU A C 1
ATOM 1425 O O . GLU A 1 182 ? -0.489 12.692 8.147 1.00 92.69 182 GLU A O 1
ATOM 1430 N N . PHE A 1 183 ? 1.693 12.155 8.192 1.00 93.88 183 PHE A N 1
ATOM 1431 C CA . PHE A 1 183 ? 1.585 10.887 8.919 1.00 93.88 183 PHE A CA 1
ATOM 1432 C C . PHE A 1 183 ? 2.193 10.928 10.327 1.00 93.88 183 PHE A C 1
ATOM 1434 O O . PHE A 1 183 ? 2.413 9.877 10.923 1.00 93.88 183 PHE A O 1
ATOM 1441 N N . ASP A 1 184 ? 2.437 12.120 10.882 1.00 95.31 184 ASP A N 1
ATOM 1442 C CA . ASP A 1 184 ? 2.855 12.259 12.287 1.00 95.31 184 ASP A CA 1
ATOM 1443 C C . ASP A 1 184 ? 1.792 11.682 13.233 1.00 95.31 184 ASP A C 1
ATOM 1445 O O . ASP A 1 184 ? 2.100 11.101 14.275 1.00 95.31 184 ASP A O 1
ATOM 1449 N N . GLN A 1 185 ? 0.527 11.772 12.821 1.00 95.38 185 GLN A N 1
ATOM 1450 C CA . GLN A 1 185 ? -0.577 11.051 13.432 1.00 95.38 185 GLN A CA 1
ATOM 1451 C C . GLN A 1 185 ? -0.846 9.744 12.670 1.00 95.38 185 GLN A C 1
ATOM 1453 O O . GLN A 1 185 ? -1.057 9.789 11.456 1.00 95.38 185 GLN A O 1
ATOM 1458 N N . PRO A 1 186 ? -0.918 8.577 13.330 1.00 96.81 186 PRO A N 1
ATOM 1459 C CA . PRO A 1 186 ? -1.214 7.331 12.637 1.00 96.81 186 PRO A CA 1
ATOM 1460 C C . PRO A 1 186 ? -2.615 7.359 12.017 1.00 96.81 186 PRO A C 1
ATOM 1462 O O . PRO A 1 186 ? -3.564 7.916 12.572 1.00 96.81 186 PRO A O 1
ATOM 1465 N N . ARG A 1 187 ? -2.750 6.724 10.856 1.00 96.25 187 ARG A N 1
ATOM 1466 C CA . ARG A 1 187 ? -4.018 6.511 10.162 1.00 96.25 187 ARG A CA 1
ATOM 1467 C C . ARG A 1 187 ? -4.371 5.034 10.219 1.00 96.25 187 ARG A C 1
ATOM 1469 O O . ARG A 1 187 ? -4.216 4.299 9.247 1.00 96.25 187 ARG A O 1
ATOM 1476 N N . TRP A 1 188 ? -4.847 4.600 11.380 1.00 97.94 188 TRP A N 1
ATOM 1477 C CA . TRP A 1 188 ? -5.234 3.211 11.600 1.00 97.94 188 TRP A CA 1
ATOM 1478 C C . TRP A 1 188 ? -6.417 2.804 10.718 1.00 97.94 188 TRP A C 1
ATOM 1480 O O . TRP A 1 188 ? -7.544 3.275 10.888 1.00 97.94 188 TRP A O 1
ATOM 1490 N N . HIS A 1 189 ? -6.173 1.885 9.789 1.00 97.31 189 HIS A N 1
ATOM 1491 C CA . HIS A 1 189 ? -7.173 1.371 8.861 1.00 97.31 189 HIS A CA 1
ATOM 1492 C C . HIS A 1 189 ? -7.060 -0.148 8.683 1.00 97.31 189 HIS A C 1
ATOM 1494 O O . HIS A 1 189 ? -6.087 -0.786 9.079 1.00 97.31 189 HIS A O 1
ATOM 1500 N N . THR A 1 190 ? -8.123 -0.730 8.137 1.00 96.44 190 THR A N 1
ATOM 1501 C CA . THR A 1 190 ? -8.130 -2.059 7.523 1.00 96.44 190 THR A CA 1
ATOM 1502 C C . THR A 1 190 ? -8.428 -1.860 6.047 1.00 96.44 190 THR A C 1
ATOM 1504 O O . THR A 1 190 ? -9.269 -1.025 5.702 1.00 96.44 190 THR A O 1
ATOM 1507 N N . ASP A 1 191 ? -7.737 -2.602 5.187 1.00 94.88 191 ASP A N 1
ATOM 1508 C CA . ASP A 1 191 ? -8.039 -2.594 3.758 1.00 94.88 191 ASP A CA 1
ATOM 1509 C C . ASP A 1 191 ? -9.367 -3.291 3.496 1.00 94.88 191 ASP A C 1
ATOM 1511 O O . ASP A 1 191 ? -9.722 -4.251 4.182 1.00 94.88 191 ASP A O 1
ATOM 1515 N N . ASP A 1 192 ? -10.086 -2.836 2.477 1.00 91.81 192 ASP A N 1
ATOM 1516 C CA . ASP A 1 192 ? -11.284 -3.514 2.003 1.00 91.81 192 ASP A CA 1
ATOM 1517 C C . ASP A 1 192 ? -10.945 -4.678 1.063 1.00 91.81 192 ASP A C 1
ATOM 1519 O O . ASP A 1 192 ? -9.816 -4.859 0.613 1.00 91.81 192 ASP A O 1
ATOM 1523 N N . MET A 1 193 ? -11.952 -5.501 0.776 1.00 90.69 193 MET A N 1
ATOM 1524 C CA . MET A 1 193 ? -11.812 -6.626 -0.144 1.00 90.69 193 MET A CA 1
ATOM 1525 C C . MET A 1 193 ? -11.682 -6.133 -1.591 1.00 90.69 193 MET A C 1
ATOM 1527 O O . MET A 1 193 ? -12.572 -5.443 -2.091 1.00 90.69 193 MET A O 1
ATOM 1531 N N . PHE A 1 194 ? -10.632 -6.563 -2.297 1.00 87.12 194 PHE A N 1
ATOM 1532 C CA . PHE A 1 194 ? -10.476 -6.287 -3.733 1.00 87.12 194 PHE A CA 1
ATOM 1533 C C . PHE A 1 194 ? -11.386 -7.167 -4.607 1.00 87.12 194 PHE A C 1
ATOM 1535 O O . PHE A 1 194 ? -11.927 -6.708 -5.618 1.00 87.12 194 PHE A O 1
ATOM 1542 N N . PHE A 1 195 ? -11.594 -8.423 -4.200 1.00 87.50 195 PHE A N 1
ATOM 1543 C CA . PHE A 1 195 ? -12.347 -9.433 -4.949 1.00 87.50 195 PHE A CA 1
ATOM 1544 C C . PHE A 1 195 ? -13.566 -9.931 -4.164 1.00 87.50 195 PHE A C 1
ATOM 1546 O O . PHE A 1 195 ? -13.588 -9.932 -2.933 1.00 87.50 195 PHE A O 1
ATOM 1553 N N . SER A 1 196 ? -14.600 -10.392 -4.870 1.00 74.69 196 SER A N 1
ATOM 1554 C CA . SER A 1 196 ? -15.798 -10.960 -4.246 1.00 74.69 196 SER A CA 1
ATOM 1555 C C . SER A 1 196 ? -15.532 -12.386 -3.749 1.00 74.69 196 SER A C 1
ATOM 1557 O O . SER A 1 196 ? -15.510 -13.297 -4.569 1.00 74.69 196 SER A O 1
ATOM 1559 N N . ALA A 1 197 ? -15.348 -12.563 -2.433 1.00 58.59 197 ALA A N 1
ATOM 1560 C CA . ALA A 1 197 ? -15.390 -13.793 -1.607 1.00 58.59 197 ALA A CA 1
ATOM 1561 C C . ALA A 1 197 ? -14.628 -15.071 -2.054 1.00 58.59 197 ALA A C 1
ATOM 1563 O O . ALA A 1 197 ? -14.527 -16.008 -1.268 1.00 58.59 197 ALA A O 1
ATOM 1564 N N . ARG A 1 198 ? -14.102 -15.144 -3.280 1.00 56.97 198 ARG A N 1
ATOM 1565 C CA . ARG A 1 198 ? -13.405 -16.302 -3.865 1.00 56.97 198 ARG A CA 1
ATOM 1566 C C . ARG A 1 198 ? -11.956 -16.005 -4.268 1.00 56.97 198 ARG A C 1
ATOM 1568 O O . ARG A 1 198 ? -11.241 -16.947 -4.596 1.00 56.97 198 ARG A O 1
ATOM 1575 N N . GLY A 1 199 ? -11.549 -14.736 -4.232 1.00 56.50 199 GLY A N 1
ATOM 1576 C CA . GLY A 1 199 ? -10.165 -14.303 -4.445 1.00 56.50 199 GLY A CA 1
ATOM 1577 C C . GLY A 1 199 ? -9.385 -14.210 -3.134 1.00 56.50 199 GLY A C 1
ATOM 1578 O O . GLY A 1 199 ? -9.978 -14.268 -2.055 1.00 56.50 199 GLY A O 1
ATOM 1579 N N . GLY A 1 200 ? -8.060 -14.063 -3.229 1.00 69.81 200 GLY A N 1
ATOM 1580 C CA . GLY A 1 200 ? -7.177 -13.930 -2.067 1.00 69.81 200 GLY A CA 1
ATOM 1581 C C . GLY A 1 200 ? -7.606 -12.777 -1.157 1.00 69.81 200 GLY A C 1
ATOM 1582 O O . GLY A 1 200 ? -7.707 -11.633 -1.594 1.00 69.81 200 GLY A O 1
ATOM 1583 N N . ASP A 1 201 ? -7.868 -13.076 0.114 1.00 88.50 201 ASP A N 1
ATOM 1584 C CA . ASP A 1 201 ? -8.216 -12.110 1.159 1.00 88.50 201 ASP A CA 1
ATOM 1585 C C . ASP A 1 201 ? -6.962 -11.524 1.818 1.00 88.50 201 ASP A C 1
ATOM 1587 O O . ASP A 1 201 ? -6.946 -11.278 3.022 1.00 88.50 201 ASP A O 1
ATOM 1591 N N . TRP A 1 202 ? -5.902 -11.310 1.037 1.00 94.06 202 TRP A N 1
ATOM 1592 C CA . TRP A 1 202 ? -4.590 -10.923 1.537 1.00 94.06 202 TRP A CA 1
ATOM 1593 C C . TRP A 1 202 ? -3.794 -10.087 0.532 1.00 94.06 202 TRP A C 1
ATOM 1595 O O . TRP A 1 202 ? -4.097 -10.049 -0.660 1.00 94.06 202 TRP A O 1
ATOM 1605 N N . LYS A 1 203 ? -2.764 -9.407 1.036 1.00 95.94 203 LYS A N 1
ATOM 1606 C CA . LYS A 1 203 ? -1.774 -8.656 0.258 1.00 95.94 203 LYS A CA 1
ATOM 1607 C C . LYS A 1 203 ? -0.391 -8.781 0.891 1.00 95.94 203 LYS A C 1
ATOM 1609 O O . LYS A 1 203 ? -0.275 -9.154 2.061 1.00 95.94 203 LYS A O 1
ATOM 1614 N N . LEU A 1 204 ? 0.643 -8.447 0.121 1.00 97.31 204 LEU A N 1
ATOM 1615 C CA . LEU A 1 204 ? 1.993 -8.257 0.651 1.00 97.31 204 LEU A CA 1
ATOM 1616 C C . LEU A 1 204 ? 2.383 -6.786 0.595 1.00 97.31 204 LEU A C 1
ATOM 1618 O O . LEU A 1 204 ? 2.047 -6.087 -0.362 1.00 97.31 204 LEU A O 1
ATOM 1622 N N . CYS A 1 205 ? 3.166 -6.325 1.564 1.00 98.00 205 CYS A N 1
ATOM 1623 C CA . CYS A 1 205 ? 3.838 -5.040 1.447 1.00 98.00 205 CYS A CA 1
ATOM 1624 C C . CYS A 1 205 ? 5.225 -5.030 2.086 1.00 98.00 205 CYS A C 1
ATOM 1626 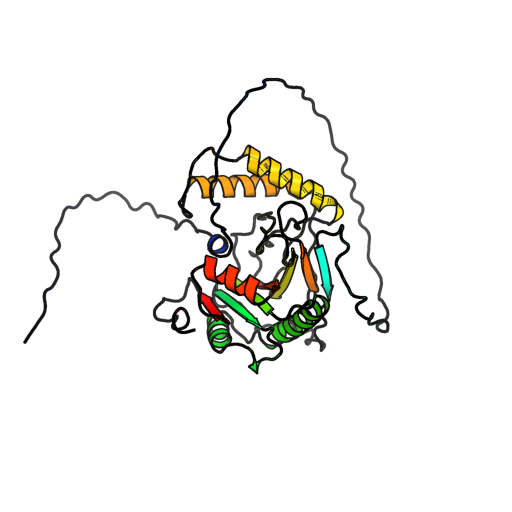O O . CYS A 1 205 ? 5.460 -5.708 3.082 1.00 98.00 205 CYS A O 1
ATOM 1628 N N . THR A 1 206 ? 6.122 -4.210 1.551 1.00 97.81 206 THR A N 1
ATOM 1629 C CA . THR A 1 206 ? 7.430 -3.929 2.153 1.00 97.81 206 THR A CA 1
ATOM 1630 C C . THR A 1 206 ? 7.798 -2.456 1.972 1.00 97.81 206 THR A C 1
ATOM 1632 O O . THR A 1 206 ? 7.131 -1.713 1.244 1.00 97.81 206 THR A O 1
ATOM 1635 N N . THR A 1 207 ? 8.863 -2.027 2.637 1.00 97.25 207 THR A N 1
ATOM 1636 C CA . THR A 1 207 ? 9.473 -0.716 2.460 1.00 97.25 207 THR A CA 1
ATOM 1637 C C . THR A 1 207 ? 10.927 -0.908 2.019 1.00 97.25 207 THR A C 1
ATOM 1639 O O . THR A 1 207 ? 11.722 -1.502 2.737 1.00 97.25 207 THR A O 1
ATOM 1642 N N . LEU A 1 208 ? 11.288 -0.380 0.845 1.00 96.00 208 LEU A N 1
ATOM 1643 C CA . LEU A 1 208 ? 12.649 -0.472 0.287 1.00 96.00 208 LEU A CA 1
ATOM 1644 C C . LEU A 1 208 ? 13.571 0.676 0.744 1.00 96.00 208 LEU A C 1
ATOM 1646 O O . LEU A 1 208 ? 14.795 0.581 0.623 1.00 96.00 208 LEU A O 1
ATOM 1650 N N . LEU A 1 209 ? 12.974 1.761 1.245 1.00 95.75 209 LEU A N 1
ATOM 1651 C CA . LEU A 1 209 ? 13.638 2.917 1.849 1.00 95.75 209 LEU A CA 1
ATOM 1652 C C . LEU A 1 209 ? 12.713 3.526 2.906 1.00 95.75 209 LEU A C 1
ATOM 1654 O O . LEU A 1 209 ? 11.534 3.733 2.619 1.00 95.75 209 LEU A O 1
ATOM 1658 N N . GLY A 1 210 ? 13.245 3.862 4.080 1.00 95.62 210 GLY A N 1
ATOM 1659 C CA . GLY A 1 210 ? 12.487 4.485 5.166 1.00 95.62 210 GLY A CA 1
ATOM 1660 C C . GLY A 1 210 ? 11.744 3.480 6.061 1.00 95.62 210 GLY A C 1
ATOM 1661 O O . GLY A 1 210 ? 11.995 2.278 5.991 1.00 95.62 210 GLY A O 1
ATOM 1662 N N . PRO A 1 211 ? 10.841 3.956 6.934 1.00 96.12 211 PRO A N 1
ATOM 1663 C CA . PRO A 1 211 ? 10.173 3.107 7.917 1.00 96.12 211 PRO A CA 1
ATOM 1664 C C . PRO A 1 211 ? 9.107 2.167 7.315 1.00 96.12 211 PRO A C 1
ATOM 1666 O O . PRO A 1 211 ? 8.374 2.501 6.372 1.00 96.12 211 PRO A O 1
ATOM 1669 N N . SER A 1 212 ? 8.986 0.974 7.898 1.00 97.38 212 SER A N 1
ATOM 1670 C CA . SER A 1 212 ? 7.989 -0.045 7.538 1.00 97.38 212 SER A CA 1
ATOM 1671 C C . SER A 1 212 ? 6.566 0.341 7.947 1.00 97.38 212 SER A C 1
ATOM 1673 O O . SER A 1 212 ? 6.355 1.180 8.820 1.00 97.38 212 SER A O 1
ATOM 1675 N N . THR A 1 213 ? 5.564 -0.275 7.322 1.00 98.12 213 THR A N 1
ATOM 1676 C CA . THR A 1 213 ? 4.160 -0.147 7.751 1.00 98.12 213 THR A CA 1
ATOM 1677 C C . THR A 1 213 ? 4.002 -0.609 9.202 1.00 98.12 213 THR A C 1
ATOM 1679 O O . THR A 1 213 ? 4.538 -1.651 9.574 1.00 98.12 213 THR A O 1
ATOM 1682 N N . MET A 1 214 ? 3.267 0.159 10.008 1.00 98.56 214 MET A N 1
ATOM 1683 C CA . MET A 1 214 ? 2.963 -0.164 11.403 1.00 98.56 214 MET A CA 1
ATOM 1684 C C . MET A 1 214 ? 1.735 -1.059 11.483 1.00 98.56 214 MET A C 1
ATOM 1686 O O . MET A 1 214 ? 0.716 -0.759 10.867 1.00 98.56 214 MET A O 1
ATOM 1690 N N . PHE A 1 215 ? 1.806 -2.110 12.287 1.00 98.62 215 PHE A N 1
ATOM 1691 C CA . PHE A 1 215 ? 0.696 -3.007 12.581 1.00 98.62 215 PHE A CA 1
ATOM 1692 C C . PHE A 1 215 ? 0.394 -2.984 14.075 1.00 98.62 215 PHE A C 1
ATOM 1694 O O . PHE A 1 215 ? 1.303 -2.886 14.900 1.00 98.62 215 PHE A O 1
ATOM 1701 N N . ILE A 1 216 ? -0.883 -3.119 14.426 1.00 98.50 216 ILE A N 1
ATOM 1702 C CA . ILE A 1 216 ? -1.255 -3.482 15.795 1.00 98.50 216 ILE A CA 1
ATOM 1703 C C . ILE A 1 216 ? -0.787 -4.933 16.047 1.00 98.50 216 ILE A C 1
ATOM 1705 O O . ILE A 1 216 ? -1.018 -5.781 15.178 1.00 98.50 216 ILE A O 1
ATOM 1709 N N . PRO A 1 217 ? -0.137 -5.255 17.182 1.00 97.94 217 PRO A N 1
ATOM 1710 C CA . PRO A 1 217 ? 0.277 -6.620 17.515 1.00 97.94 217 PRO A CA 1
ATOM 1711 C C . PRO A 1 217 ? -0.851 -7.651 17.377 1.00 97.94 217 PRO A C 1
ATOM 1713 O O . PRO A 1 217 ? -2.032 -7.337 17.562 1.00 97.94 217 PRO A O 1
ATOM 1716 N N . ALA A 1 218 ? -0.497 -8.885 17.006 1.00 95.75 218 ALA A N 1
ATOM 1717 C CA . ALA A 1 218 ? -1.445 -9.925 16.599 1.00 95.75 218 ALA A CA 1
ATOM 1718 C C . ALA A 1 218 ? -2.504 -10.228 17.676 1.00 95.75 218 ALA A C 1
ATOM 1720 O O . ALA A 1 218 ? -3.680 -10.416 17.358 1.00 95.75 218 ALA A O 1
ATOM 1721 N N . GLU A 1 219 ? -2.103 -10.202 18.943 1.00 96.56 219 GLU A N 1
ATOM 1722 C CA . GLU A 1 219 ? -2.930 -10.391 20.132 1.00 96.56 219 GLU A CA 1
ATOM 1723 C C . GLU A 1 219 ? -4.016 -9.313 20.307 1.00 96.56 219 GLU A C 1
ATOM 1725 O O . GLU A 1 219 ? -5.071 -9.592 20.877 1.00 96.56 219 GLU A O 1
ATOM 1730 N N . HIS A 1 220 ? -3.816 -8.113 19.752 1.00 97.75 220 HIS A N 1
ATOM 1731 C CA . HIS A 1 220 ? -4.740 -6.979 19.867 1.00 97.75 220 HIS A CA 1
ATOM 1732 C C . HIS A 1 220 ? -5.579 -6.739 18.604 1.00 97.75 220 HIS A C 1
ATOM 1734 O O . HIS A 1 220 ? -6.507 -5.930 18.614 1.00 97.75 220 HIS A O 1
ATOM 1740 N N . GLN A 1 221 ? -5.328 -7.466 17.512 1.00 97.38 221 GLN A N 1
ATOM 1741 C CA . GLN A 1 221 ? -5.982 -7.242 16.215 1.00 97.38 221 GLN A CA 1
ATOM 1742 C C . GLN A 1 221 ? -7.518 -7.326 16.269 1.00 97.38 221 GLN A C 1
ATOM 1744 O O . GLN A 1 221 ? -8.221 -6.489 15.697 1.00 97.38 221 GLN A O 1
ATOM 1749 N N . ALA A 1 222 ? -8.069 -8.314 16.980 1.00 96.81 222 ALA A N 1
ATOM 1750 C CA . ALA A 1 222 ? -9.520 -8.471 17.101 1.00 96.81 222 ALA A CA 1
ATOM 1751 C C . ALA A 1 222 ? -10.174 -7.311 17.873 1.00 96.81 222 ALA A C 1
ATOM 1753 O O . ALA A 1 222 ? -11.274 -6.871 17.530 1.00 96.81 222 ALA A O 1
ATOM 1754 N N . GLU A 1 223 ? -9.503 -6.806 18.908 1.00 98.06 223 GLU A N 1
ATOM 1755 C CA . GLU A 1 223 ? -9.951 -5.649 19.676 1.00 98.06 223 GLU A CA 1
ATOM 1756 C C . GLU A 1 223 ? -9.840 -4.363 18.861 1.00 98.06 223 GLU A C 1
ATOM 1758 O O . GLU A 1 223 ? -10.840 -3.666 18.707 1.00 98.06 223 GLU A O 1
ATOM 1763 N N . ALA A 1 224 ? -8.696 -4.126 18.219 1.00 98.12 224 ALA A N 1
ATOM 1764 C CA . ALA A 1 224 ? -8.474 -2.968 17.363 1.00 98.12 224 ALA A CA 1
ATOM 1765 C C . ALA A 1 224 ? -9.519 -2.858 16.243 1.00 98.12 224 ALA A C 1
ATOM 1767 O O . ALA A 1 224 ? -10.042 -1.774 15.981 1.00 98.12 224 ALA A O 1
ATOM 1768 N N . ARG A 1 225 ? -9.906 -3.981 15.617 1.00 97.88 225 ARG A N 1
ATOM 1769 C CA . ARG A 1 225 ? -10.999 -4.001 14.631 1.00 97.88 225 ARG A CA 1
ATOM 1770 C C . ARG A 1 225 ? -12.354 -3.635 15.236 1.00 97.88 225 ARG A C 1
ATOM 1772 O O . ARG A 1 225 ? -13.149 -2.958 14.582 1.00 97.88 225 ARG A O 1
ATOM 1779 N N . ARG A 1 226 ? -12.656 -4.095 16.458 1.00 97.94 226 ARG A N 1
ATOM 1780 C CA . ARG A 1 226 ? -13.901 -3.724 17.155 1.00 97.94 226 ARG A CA 1
ATOM 1781 C C . ARG A 1 226 ? -13.927 -2.224 17.427 1.00 97.94 226 ARG A C 1
ATOM 1783 O O . ARG A 1 226 ? -14.904 -1.594 17.029 1.00 97.94 226 ARG A O 1
ATOM 1790 N N . THR A 1 227 ? -12.847 -1.675 17.979 1.00 98.31 227 THR A N 1
ATOM 1791 C CA . THR A 1 227 ? -12.679 -0.238 18.238 1.00 98.31 227 THR A CA 1
ATOM 1792 C C . THR A 1 227 ? -12.805 0.578 16.953 1.00 98.31 227 THR A C 1
ATOM 1794 O O . THR A 1 227 ? -13.611 1.496 16.877 1.00 98.31 227 THR A O 1
ATOM 1797 N N . GLN A 1 228 ? -12.121 0.181 15.876 1.00 97.44 228 GLN A N 1
ATOM 1798 C CA . GLN A 1 228 ? -12.238 0.839 14.573 1.00 97.44 228 GLN A CA 1
ATOM 1799 C C . GLN A 1 228 ? -13.684 0.909 14.071 1.00 97.44 228 GLN A C 1
ATOM 1801 O O . GLN A 1 228 ? -14.128 1.960 13.606 1.00 97.44 228 GLN A O 1
ATOM 1806 N N . ARG A 1 229 ? -14.435 -0.196 14.157 1.00 96.56 229 ARG A N 1
ATOM 1807 C CA . ARG A 1 229 ? -15.837 -0.227 13.722 1.00 96.56 229 ARG A CA 1
ATOM 1808 C C . ARG A 1 229 ? -16.741 0.606 14.624 1.00 96.56 229 ARG A C 1
ATOM 1810 O O . ARG A 1 229 ? -17.599 1.309 14.096 1.00 96.56 229 ARG A O 1
ATOM 1817 N N . SER A 1 230 ? -16.571 0.538 15.946 1.00 97.69 230 SER A N 1
ATOM 1818 C CA . SER A 1 230 ? -17.380 1.333 16.876 1.00 97.69 230 SER A CA 1
ATOM 1819 C C . SER A 1 230 ? -17.131 2.823 16.691 1.00 97.69 230 SER A C 1
ATOM 1821 O O . SER A 1 230 ? -18.098 3.562 16.566 1.00 97.69 230 SER A O 1
ATOM 1823 N N . THR A 1 231 ? -15.870 3.242 16.567 1.00 97.38 231 THR A N 1
ATOM 1824 C CA . THR A 1 231 ? -15.485 4.646 16.377 1.00 97.38 231 THR A CA 1
ATOM 1825 C C . THR A 1 231 ? -15.985 5.189 15.040 1.00 97.38 231 THR A C 1
ATOM 1827 O O . THR A 1 231 ? -16.576 6.264 14.985 1.00 97.38 231 THR A O 1
ATOM 1830 N N . ARG A 1 232 ? -15.842 4.420 13.947 1.00 94.69 232 ARG A N 1
ATOM 1831 C CA . ARG A 1 232 ? -16.425 4.791 12.644 1.00 94.69 232 ARG A CA 1
ATOM 1832 C C . ARG A 1 232 ? -17.942 4.938 12.718 1.00 94.69 232 ARG A C 1
ATOM 1834 O O . ARG A 1 232 ? -18.480 5.847 12.105 1.00 94.69 232 ARG A O 1
ATOM 1841 N N . LYS A 1 233 ? -18.628 4.050 13.447 1.00 95.00 233 LYS A N 1
ATOM 1842 C CA . LYS A 1 233 ? -20.086 4.104 13.612 1.00 95.00 233 LYS A CA 1
ATOM 1843 C C . LYS A 1 233 ? -20.524 5.280 14.489 1.00 95.00 233 LYS A C 1
ATOM 1845 O O . LYS A 1 233 ? -21.527 5.900 14.171 1.00 95.00 233 LYS A O 1
ATOM 1850 N N . SER A 1 234 ? -19.807 5.582 15.571 1.00 96.69 234 SER A N 1
ATOM 1851 C CA . SER A 1 234 ? -20.172 6.659 16.502 1.00 96.69 234 SER A CA 1
ATOM 1852 C C . SER A 1 234 ? -19.921 8.053 15.936 1.00 96.69 234 SER A C 1
ATOM 1854 O O . SER A 1 234 ? -20.610 8.990 16.317 1.00 96.69 234 SER A O 1
ATOM 1856 N N . LEU A 1 235 ? -18.929 8.191 15.053 1.00 95.00 235 LEU A N 1
ATOM 1857 C CA . LEU A 1 235 ? -18.572 9.456 14.404 1.00 95.00 235 LEU A CA 1
ATOM 1858 C C . LEU A 1 235 ? -19.157 9.588 12.992 1.00 95.00 235 LEU A C 1
ATOM 1860 O O . LEU A 1 235 ? -18.912 10.592 12.322 1.00 95.00 235 LEU A O 1
ATOM 1864 N N . ALA A 1 236 ? -19.901 8.582 12.523 1.00 90.56 236 ALA A N 1
ATOM 1865 C CA . ALA A 1 236 ? -20.595 8.658 11.249 1.00 90.56 236 ALA A CA 1
ATOM 1866 C C . ALA A 1 236 ? -21.577 9.832 11.279 1.00 90.56 236 ALA A C 1
ATOM 1868 O O . ALA A 1 236 ? -22.394 9.958 12.188 1.00 90.56 236 ALA A O 1
ATOM 1869 N N . THR A 1 237 ? -21.482 10.694 10.276 1.00 86.56 237 THR A N 1
ATOM 1870 C CA . THR A 1 237 ? -22.443 11.768 10.060 1.00 86.56 237 THR A CA 1
ATOM 1871 C C . THR A 1 237 ? -23.538 11.256 9.138 1.00 86.56 237 THR A C 1
ATOM 1873 O O . THR A 1 237 ? -23.239 10.711 8.072 1.00 86.56 237 THR A O 1
ATOM 1876 N N . ASP A 1 238 ? -24.796 11.442 9.530 1.00 82.56 238 ASP A N 1
ATOM 1877 C CA . ASP A 1 238 ? -25.942 11.155 8.669 1.00 82.56 238 ASP A CA 1
ATOM 1878 C C . ASP A 1 238 ? -25.957 12.161 7.519 1.00 82.56 238 ASP A C 1
ATOM 1880 O O . ASP A 1 238 ? -26.488 13.267 7.623 1.00 82.56 238 ASP A O 1
ATOM 1884 N N . HIS A 1 239 ? -25.309 11.797 6.419 1.00 83.50 239 HIS A N 1
ATOM 1885 C CA . HIS A 1 239 ? -25.406 12.540 5.180 1.00 83.50 239 HIS A CA 1
ATOM 1886 C C . HIS A 1 239 ? -25.252 11.607 3.982 1.00 83.50 239 HIS A C 1
ATOM 1888 O O . HIS A 1 239 ? -24.398 10.719 3.946 1.00 83.50 239 HIS A O 1
ATOM 1894 N N . GLU A 1 240 ? -26.084 11.829 2.973 1.00 82.44 240 GLU A N 1
ATOM 1895 C CA . GLU A 1 240 ? -25.926 11.177 1.683 1.00 82.44 240 GLU A CA 1
ATOM 1896 C C . GLU A 1 240 ? -24.873 11.931 0.881 1.00 82.44 240 GLU A C 1
ATOM 1898 O O . GLU A 1 240 ? -24.992 13.133 0.628 1.00 82.44 240 GLU A O 1
ATOM 1903 N N . CYS A 1 241 ? -23.817 11.228 0.478 1.00 84.44 241 CYS A N 1
ATOM 1904 C CA . CYS A 1 241 ? -22.761 11.826 -0.311 1.00 84.44 241 CYS A CA 1
ATOM 1905 C C . CYS A 1 241 ? -22.371 10.965 -1.506 1.00 84.44 241 CYS A C 1
ATOM 1907 O O . CYS A 1 241 ? -21.989 9.806 -1.363 1.00 84.44 241 CYS A O 1
ATOM 1909 N N . THR A 1 242 ? -22.396 11.576 -2.688 1.00 80.50 242 THR A N 1
ATOM 1910 C CA . THR A 1 242 ? -21.855 11.008 -3.931 1.00 80.50 242 THR A CA 1
ATOM 1911 C C . THR A 1 242 ? -20.498 11.610 -4.308 1.00 80.50 242 THR A C 1
ATOM 1913 O O . THR A 1 242 ? -19.834 11.124 -5.221 1.00 80.50 242 THR A O 1
ATOM 1916 N N . SER A 1 243 ? -20.065 12.669 -3.615 1.00 82.75 243 SER A N 1
ATOM 1917 C CA . SER A 1 243 ? -18.824 13.382 -3.911 1.00 82.75 243 SER A CA 1
ATOM 1918 C C . SER A 1 243 ? -17.650 12.840 -3.105 1.00 82.75 243 SER A C 1
ATOM 1920 O O . SER A 1 243 ? -17.617 12.920 -1.879 1.00 82.75 243 SER A O 1
ATOM 1922 N N . ILE A 1 244 ? -16.605 12.412 -3.810 1.00 74.50 244 ILE A N 1
ATOM 1923 C CA . ILE A 1 244 ? -15.314 12.038 -3.212 1.00 74.50 244 ILE A CA 1
ATOM 1924 C C . ILE A 1 244 ? -14.572 13.223 -2.565 1.00 74.50 244 ILE A C 1
ATOM 1926 O O . ILE A 1 244 ? -13.599 13.019 -1.847 1.00 74.50 244 ILE A O 1
ATOM 1930 N N . ARG A 1 245 ? -15.000 14.466 -2.833 1.00 84.50 245 ARG A N 1
ATOM 1931 C CA . ARG A 1 245 ? -14.418 15.705 -2.279 1.00 84.50 245 ARG A CA 1
ATOM 1932 C C . ARG A 1 245 ? -15.341 16.373 -1.263 1.00 84.50 245 ARG A C 1
ATOM 1934 O O . ARG A 1 245 ? -15.282 17.583 -1.067 1.00 84.50 245 ARG A O 1
ATOM 1941 N N . CYS A 1 246 ? -16.248 15.609 -0.668 1.00 89.62 246 CYS A N 1
ATOM 1942 C CA . CYS A 1 246 ? -17.135 16.138 0.349 1.00 89.62 246 CYS A CA 1
ATOM 1943 C C . CYS A 1 246 ? -16.354 16.543 1.596 1.00 89.62 246 CYS A C 1
ATOM 1945 O O . CYS A 1 246 ? -15.685 15.717 2.216 1.00 89.62 246 CYS A O 1
ATOM 1947 N N . ILE A 1 247 ? -16.486 17.815 1.970 1.00 88.94 247 ILE A N 1
ATOM 1948 C CA . ILE A 1 247 ? -15.850 18.384 3.161 1.00 88.94 247 ILE A CA 1
ATOM 1949 C C . ILE A 1 247 ? -16.338 17.660 4.423 1.00 88.94 247 ILE A C 1
ATOM 1951 O O . ILE A 1 247 ? -15.533 17.380 5.302 1.00 88.94 247 ILE A O 1
ATOM 1955 N N . ALA A 1 248 ? -17.621 17.284 4.491 1.00 88.56 248 ALA A N 1
ATOM 1956 C CA . ALA A 1 248 ? -18.158 16.533 5.626 1.00 88.56 248 ALA A CA 1
ATOM 1957 C C . ALA A 1 248 ? -17.543 15.125 5.728 1.00 88.56 248 ALA A C 1
ATOM 1959 O O . ALA A 1 248 ? -17.090 14.745 6.803 1.00 88.56 248 ALA A O 1
ATOM 1960 N N . CYS A 1 249 ? -17.430 14.383 4.616 1.00 89.31 249 CYS A N 1
ATOM 1961 C CA . CYS A 1 249 ? -16.729 13.090 4.599 1.00 89.31 249 CYS A CA 1
ATOM 1962 C C . CYS A 1 249 ? -15.267 13.222 5.038 1.00 89.31 249 CYS A C 1
ATOM 1964 O O . CYS A 1 249 ? -14.778 12.376 5.785 1.00 89.31 249 CYS A O 1
ATOM 1966 N N . ALA A 1 250 ? -14.573 14.265 4.570 1.00 89.94 250 ALA A N 1
ATOM 1967 C CA . ALA A 1 250 ? -13.189 14.528 4.948 1.00 89.94 250 ALA A CA 1
ATOM 1968 C C . ALA A 1 250 ? -13.076 14.800 6.455 1.00 89.94 250 ALA A C 1
ATOM 1970 O O . ALA A 1 250 ? -12.339 14.099 7.140 1.00 89.94 250 ALA A O 1
ATOM 1971 N N . ALA A 1 251 ? -13.898 15.707 6.989 1.00 92.06 251 ALA A N 1
ATOM 1972 C CA . ALA A 1 251 ? -13.926 16.027 8.414 1.00 92.06 251 ALA A CA 1
ATOM 1973 C C . ALA A 1 251 ? -14.275 14.809 9.288 1.00 92.06 251 ALA A C 1
ATOM 1975 O O . ALA A 1 251 ? -13.638 14.581 10.313 1.00 92.06 251 ALA A O 1
ATOM 1976 N N . THR A 1 252 ? -15.243 13.981 8.877 1.00 93.25 252 THR A N 1
ATOM 1977 C CA . THR A 1 252 ? -15.558 12.724 9.573 1.00 93.25 252 THR A CA 1
ATOM 1978 C C . THR A 1 252 ? -14.376 11.753 9.535 1.00 93.25 252 THR A C 1
ATOM 1980 O O . THR A 1 252 ? -14.065 11.128 10.547 1.00 93.25 252 THR A O 1
ATOM 1983 N N . SER A 1 253 ? -13.698 11.620 8.392 1.00 91.94 253 SER A N 1
ATOM 1984 C CA . SER A 1 253 ? -12.504 10.777 8.276 1.00 91.94 253 SER A CA 1
ATOM 1985 C C . SER A 1 253 ? -11.378 11.258 9.194 1.00 91.94 253 SER A C 1
ATOM 1987 O O . SER A 1 253 ? -10.732 10.430 9.838 1.00 91.94 253 SER A O 1
ATOM 1989 N N . ASP A 1 254 ? -11.162 12.570 9.284 1.00 94.19 254 ASP A N 1
ATOM 1990 C CA . ASP A 1 254 ? -10.151 13.167 10.158 1.00 94.19 254 ASP A CA 1
ATOM 1991 C C . ASP A 1 254 ? -10.500 12.971 11.637 1.00 94.19 254 ASP A C 1
ATOM 1993 O O . ASP A 1 254 ? -9.651 12.527 12.405 1.00 94.19 254 ASP A O 1
ATOM 1997 N N . ALA A 1 255 ? -11.764 13.159 12.026 1.00 96.00 255 ALA A N 1
ATOM 1998 C CA . ALA A 1 255 ? -12.225 12.886 13.388 1.00 96.00 255 ALA A CA 1
ATOM 1999 C C . ALA A 1 255 ? -12.063 11.403 13.772 1.00 96.00 255 ALA A C 1
ATOM 2001 O O . ALA A 1 255 ? -11.611 11.077 14.870 1.00 96.00 255 ALA A O 1
ATOM 2002 N N . VAL A 1 256 ? -12.383 10.477 12.857 1.00 96.50 256 VAL A N 1
ATOM 2003 C CA . VAL A 1 256 ? -12.154 9.037 13.066 1.00 96.50 256 VAL A CA 1
ATOM 2004 C C . VAL A 1 256 ? -10.666 8.744 13.221 1.00 96.50 256 VAL A C 1
ATOM 2006 O O . VAL A 1 256 ? -10.282 7.982 14.107 1.00 96.50 256 VAL A O 1
ATOM 2009 N N . ARG A 1 257 ? -9.823 9.328 12.367 1.00 96.56 257 ARG A N 1
ATOM 2010 C CA . ARG A 1 257 ? -8.368 9.179 12.448 1.00 96.56 257 ARG A CA 1
ATOM 2011 C C . ARG A 1 257 ? -7.845 9.666 13.795 1.00 96.56 257 ARG A C 1
ATOM 2013 O O . ARG A 1 257 ? -7.056 8.960 14.423 1.00 96.56 257 ARG A O 1
ATOM 2020 N N . GLU A 1 258 ? -8.306 10.830 14.240 1.00 97.31 258 GLU A N 1
ATOM 2021 C CA . GLU A 1 258 ? -7.907 11.413 15.511 1.00 97.31 258 GLU A CA 1
ATOM 2022 C C . GLU A 1 258 ? -8.274 10.509 16.681 1.00 97.31 258 GLU A C 1
ATOM 2024 O O . GLU A 1 258 ? -7.393 10.090 17.439 1.00 97.31 258 GLU A O 1
ATOM 2029 N N . GLN A 1 259 ? -9.539 10.106 16.758 1.00 98.31 259 GLN A N 1
ATOM 2030 C CA . GLN A 1 259 ? -10.018 9.245 17.828 1.00 98.31 259 GLN A CA 1
ATOM 2031 C C . GLN A 1 259 ? -9.284 7.894 17.848 1.00 98.31 259 GLN A C 1
ATOM 2033 O O . GLN A 1 259 ? -8.836 7.447 18.902 1.00 98.31 259 GLN A O 1
ATOM 2038 N N . LEU A 1 260 ? -9.060 7.264 16.688 1.00 98.25 260 LEU A N 1
ATOM 2039 C CA . LEU A 1 260 ? -8.329 5.993 16.621 1.00 98.25 260 LEU A CA 1
ATOM 2040 C C . LEU A 1 260 ? -6.850 6.121 16.987 1.00 98.25 260 LEU A C 1
ATOM 2042 O O . LEU A 1 260 ? -6.274 5.166 17.509 1.00 98.25 260 LEU A O 1
ATOM 2046 N N . SER A 1 261 ? -6.223 7.272 16.734 1.00 97.62 261 SER A N 1
ATOM 2047 C CA . SER A 1 261 ? -4.840 7.515 17.155 1.00 97.62 261 SER A CA 1
ATOM 2048 C C . SER A 1 261 ? -4.687 7.511 18.680 1.00 97.62 261 SER A C 1
ATOM 2050 O O . SER A 1 261 ? -3.637 7.112 19.183 1.00 97.62 261 SER A O 1
ATOM 2052 N N . ILE A 1 262 ? -5.742 7.899 19.404 1.00 98.12 262 ILE A N 1
ATOM 2053 C CA . ILE A 1 262 ? -5.811 7.886 20.868 1.00 98.12 262 ILE A CA 1
ATOM 2054 C C . ILE A 1 262 ? -6.192 6.485 21.351 1.00 98.12 262 ILE A C 1
ATOM 2056 O O . ILE A 1 262 ? -5.450 5.876 22.126 1.00 98.12 262 ILE A O 1
ATOM 2060 N N . ASP A 1 263 ? -7.309 5.953 20.852 1.00 98.38 263 ASP A N 1
ATOM 2061 C CA . ASP A 1 263 ? -7.899 4.707 21.342 1.00 98.38 263 ASP A CA 1
ATOM 2062 C C . ASP A 1 263 ? -6.976 3.508 21.136 1.00 98.38 263 ASP A C 1
ATOM 2064 O O . ASP A 1 263 ? -6.912 2.634 21.991 1.00 98.38 263 ASP A O 1
ATOM 2068 N N . LEU A 1 264 ? -6.233 3.455 20.027 1.00 98.31 264 LEU A N 1
ATOM 2069 C CA . LEU A 1 264 ? -5.370 2.313 19.709 1.00 98.31 264 LEU A CA 1
ATOM 2070 C C . LEU A 1 264 ? -3.941 2.464 20.244 1.00 98.31 264 LEU A C 1
ATOM 2072 O O . LEU A 1 264 ? -3.165 1.513 20.182 1.00 98.31 264 LEU A O 1
ATOM 2076 N N . LYS A 1 265 ? -3.577 3.623 20.811 1.00 97.75 265 LYS A N 1
ATOM 2077 C CA . LYS A 1 265 ? -2.204 3.912 21.263 1.00 97.75 265 LYS A CA 1
ATOM 2078 C C . LYS A 1 265 ? -1.674 2.889 22.270 1.00 97.75 265 LYS A C 1
ATOM 2080 O O . LYS A 1 265 ? -0.500 2.533 22.232 1.00 97.75 265 LYS A O 1
ATOM 2085 N N . HIS A 1 266 ? -2.533 2.431 23.176 1.00 98.00 266 HIS A N 1
ATOM 2086 C CA . HIS A 1 266 ? -2.160 1.509 24.249 1.00 98.00 266 HIS A CA 1
ATOM 2087 C C . HIS A 1 266 ? -1.969 0.059 23.776 1.00 98.00 266 HIS A C 1
ATOM 2089 O O . HIS A 1 266 ? -1.418 -0.742 24.523 1.00 98.00 266 HIS A O 1
ATOM 2095 N N . MET A 1 267 ? -2.395 -0.276 22.553 1.00 98.38 267 MET A N 1
ATOM 2096 C CA . MET A 1 267 ? -2.275 -1.627 21.991 1.00 98.38 267 MET A CA 1
ATOM 2097 C C . MET A 1 267 ? -0.880 -1.912 21.416 1.00 98.38 267 MET A C 1
ATOM 2099 O O . MET A 1 267 ? -0.597 -3.039 21.024 1.00 98.38 267 MET A O 1
ATOM 2103 N N . GLY A 1 268 ? -0.002 -0.906 21.362 1.00 98.06 268 GLY A N 1
ATOM 2104 C CA . GLY A 1 268 ? 1.359 -1.054 20.858 1.00 98.06 268 GLY A CA 1
ATOM 2105 C C . GLY A 1 268 ? 1.455 -1.092 19.333 1.00 98.06 268 GLY A C 1
ATOM 2106 O O . GLY A 1 268 ? 0.472 -0.943 18.606 1.00 98.06 268 GLY A O 1
ATOM 2107 N N . ILE A 1 269 ? 2.689 -1.239 18.851 1.00 98.12 269 ILE A N 1
ATOM 2108 C CA . ILE A 1 269 ? 3.044 -1.214 17.431 1.00 98.12 269 ILE A CA 1
ATOM 2109 C C . ILE A 1 269 ? 4.075 -2.309 17.174 1.00 98.12 269 ILE A C 1
ATOM 2111 O O . ILE A 1 269 ? 5.008 -2.483 17.956 1.00 98.12 269 ILE A O 1
ATOM 2115 N N . THR A 1 270 ? 3.933 -3.000 16.048 1.00 98.12 270 THR A N 1
ATOM 2116 C CA . THR A 1 270 ? 4.975 -3.852 15.476 1.00 98.12 270 THR A CA 1
ATOM 2117 C C . THR A 1 270 ? 5.181 -3.530 13.996 1.00 98.12 270 THR A C 1
ATOM 2119 O O . THR A 1 270 ? 4.275 -3.027 13.325 1.00 98.12 270 THR A O 1
ATOM 2122 N N . GLN A 1 271 ? 6.387 -3.762 13.488 1.00 97.81 271 GLN A N 1
ATOM 2123 C CA . GLN A 1 271 ? 6.815 -3.395 12.139 1.00 97.81 271 GLN A CA 1
ATOM 2124 C C . GLN A 1 271 ? 7.756 -4.464 11.589 1.00 97.81 271 GLN A C 1
ATOM 2126 O O . GLN A 1 271 ? 8.548 -5.028 12.338 1.00 97.81 271 GLN A O 1
ATOM 2131 N N . ALA A 1 272 ? 7.690 -4.679 10.275 1.00 96.00 272 ALA A N 1
ATOM 2132 C CA . ALA A 1 272 ? 8.655 -5.503 9.560 1.00 96.00 272 ALA A CA 1
ATOM 2133 C C . ALA A 1 272 ? 10.054 -4.866 9.627 1.00 96.00 272 ALA A C 1
ATOM 2135 O O . ALA A 1 272 ? 10.193 -3.648 9.437 1.00 96.00 272 ALA A O 1
ATOM 2136 N N . ALA A 1 273 ? 11.076 -5.679 9.865 1.00 94.62 273 ALA A N 1
ATOM 2137 C CA . ALA A 1 273 ? 12.473 -5.289 9.780 1.00 94.62 273 ALA A CA 1
ATOM 2138 C C . ALA A 1 273 ? 12.905 -5.030 8.323 1.00 94.62 273 ALA A C 1
ATOM 2140 O O . ALA A 1 273 ? 12.175 -5.275 7.360 1.00 94.62 273 ALA A O 1
ATOM 2141 N N . ALA A 1 274 ? 14.117 -4.501 8.145 1.00 90.50 274 ALA A N 1
ATOM 2142 C CA . ALA A 1 274 ? 14.703 -4.374 6.815 1.00 90.50 274 ALA A CA 1
ATOM 2143 C C . ALA A 1 274 ? 14.920 -5.768 6.200 1.00 90.50 274 ALA A C 1
ATOM 2145 O O . ALA A 1 274 ? 15.459 -6.650 6.860 1.00 90.50 274 ALA A O 1
ATOM 2146 N N . GLY A 1 275 ? 14.506 -5.955 4.943 1.00 92.12 275 GLY A N 1
ATOM 2147 C CA . GLY A 1 275 ? 14.529 -7.271 4.289 1.00 92.12 275 GLY A CA 1
ATOM 2148 C C . GLY A 1 275 ? 13.332 -8.162 4.635 1.00 92.12 275 GLY A C 1
ATOM 2149 O O . GLY A 1 275 ? 13.250 -9.287 4.154 1.00 92.12 275 GLY A O 1
ATOM 2150 N N . GLU A 1 276 ? 12.373 -7.666 5.419 1.00 95.12 276 GLU A N 1
ATOM 2151 C CA . GLU A 1 276 ? 11.103 -8.345 5.656 1.00 95.12 276 GLU A CA 1
ATOM 2152 C C . GLU A 1 276 ? 9.957 -7.690 4.882 1.00 95.12 276 GLU A C 1
ATOM 2154 O O . GLU A 1 276 ? 9.933 -6.488 4.583 1.00 95.12 276 GLU A O 1
ATOM 2159 N N . CYS A 1 277 ? 8.949 -8.493 4.568 1.00 96.50 277 CYS A N 1
ATOM 2160 C CA . CYS A 1 277 ? 7.668 -8.015 4.079 1.00 96.50 277 CYS A CA 1
ATOM 2161 C C . CYS A 1 277 ? 6.546 -8.465 5.010 1.00 96.50 277 CYS A C 1
ATOM 2163 O O . CYS A 1 277 ? 6.601 -9.529 5.618 1.00 96.50 277 CYS A O 1
ATOM 2165 N N . ALA A 1 278 ? 5.496 -7.659 5.100 1.00 97.25 278 ALA A N 1
ATOM 2166 C CA . ALA A 1 278 ? 4.264 -8.065 5.747 1.00 97.25 278 ALA A CA 1
ATOM 2167 C C . ALA A 1 278 ? 3.385 -8.799 4.736 1.00 97.25 278 ALA A C 1
ATOM 2169 O O . ALA A 1 278 ? 2.992 -8.209 3.729 1.00 97.25 278 ALA A O 1
ATOM 2170 N N . PHE A 1 279 ? 3.032 -10.046 5.030 1.00 96.31 279 PHE A N 1
ATOM 2171 C CA . PHE A 1 279 ? 1.901 -10.733 4.416 1.00 96.31 279 PHE A CA 1
ATOM 2172 C C . PHE A 1 279 ? 0.727 -10.584 5.374 1.00 96.31 279 PHE A C 1
ATOM 2174 O O . PHE A 1 279 ? 0.812 -10.972 6.538 1.00 96.31 279 PHE A O 1
ATOM 2181 N N . PHE A 1 280 ? -0.393 -10.034 4.910 1.00 96.25 280 PHE A N 1
ATOM 2182 C CA . PHE A 1 280 ? -1.529 -9.810 5.794 1.00 96.25 280 PHE A CA 1
ATOM 2183 C C . PHE A 1 280 ? -2.879 -9.898 5.117 1.00 96.25 280 PHE A C 1
ATOM 2185 O O . PHE A 1 280 ? -3.031 -9.622 3.928 1.00 96.25 280 PHE A O 1
ATOM 2192 N N . ARG A 1 281 ? -3.871 -10.273 5.924 1.00 95.00 281 ARG A N 1
ATOM 2193 C CA . ARG A 1 281 ? -5.264 -10.330 5.516 1.00 95.00 281 ARG A CA 1
ATOM 2194 C C . ARG A 1 281 ? -5.838 -8.932 5.341 1.00 95.00 281 ARG A C 1
ATOM 2196 O O . ARG A 1 281 ? -5.460 -7.987 6.038 1.00 95.00 281 ARG A O 1
ATOM 2203 N N . ILE A 1 282 ? -6.821 -8.839 4.460 1.00 94.44 282 ILE A N 1
ATOM 2204 C CA . ILE A 1 282 ? -7.650 -7.656 4.231 1.00 94.44 282 ILE A CA 1
ATOM 2205 C C . ILE A 1 282 ? -9.108 -7.962 4.598 1.00 94.44 282 ILE A C 1
ATOM 2207 O O . ILE A 1 282 ? -9.475 -9.081 4.958 1.00 94.44 282 ILE A O 1
ATOM 2211 N N . GLY A 1 283 ? -9.955 -6.945 4.531 1.00 92.69 283 GLY A N 1
ATOM 2212 C CA . GLY A 1 283 ? -11.371 -7.023 4.843 1.00 92.69 283 GLY A CA 1
ATOM 2213 C C . GLY A 1 283 ? -11.696 -6.732 6.307 1.00 92.69 283 GLY A C 1
ATOM 2214 O O . GLY A 1 283 ? -10.900 -6.901 7.227 1.00 92.69 283 GLY A O 1
ATOM 2215 N N . GLN A 1 284 ? -12.944 -6.330 6.538 1.00 89.94 284 GLN A N 1
ATOM 2216 C CA . GLN A 1 284 ? -13.400 -5.798 7.827 1.00 89.94 284 GLN A CA 1
ATOM 2217 C C . GLN A 1 284 ? -13.413 -6.821 8.979 1.00 89.94 284 GLN A C 1
ATOM 2219 O O . GLN A 1 284 ? -13.439 -6.428 10.147 1.00 89.94 284 GLN A O 1
ATOM 2224 N N . GLN A 1 285 ? -13.435 -8.126 8.679 1.00 90.25 285 GLN A N 1
ATOM 2225 C CA . GLN A 1 285 ? -13.564 -9.181 9.695 1.00 90.25 285 GLN A CA 1
ATOM 2226 C C . GLN A 1 285 ? -12.220 -9.702 10.197 1.00 90.25 285 GLN A C 1
ATOM 2228 O O . GLN A 1 285 ? -12.030 -9.816 11.409 1.00 90.25 285 GLN A O 1
ATOM 2233 N N . ASN A 1 286 ? -11.295 -9.971 9.274 1.00 91.56 286 ASN A N 1
ATOM 2234 C CA . ASN A 1 286 ? -10.014 -10.622 9.557 1.00 91.56 286 ASN A CA 1
ATOM 2235 C C . ASN A 1 286 ? -8.805 -9.772 9.156 1.00 91.56 286 ASN A C 1
ATOM 2237 O O . ASN A 1 286 ? -7.675 -10.196 9.382 1.00 91.56 286 ASN A O 1
ATOM 2241 N N . GLY A 1 287 ? -9.026 -8.592 8.570 1.00 95.38 287 GLY A N 1
ATOM 2242 C CA . GLY A 1 287 ? -7.954 -7.738 8.089 1.00 95.38 287 GLY A CA 1
ATOM 2243 C C . GLY A 1 287 ? -7.057 -7.229 9.209 1.00 95.38 287 GLY A C 1
ATOM 2244 O O . GLY A 1 287 ? -7.513 -6.977 10.332 1.00 95.38 287 GLY A O 1
ATOM 2245 N N . ALA A 1 288 ? -5.774 -7.068 8.904 1.00 97.56 288 ALA A N 1
ATOM 2246 C CA . ALA A 1 288 ? -4.843 -6.474 9.849 1.00 97.56 288 ALA A CA 1
ATOM 2247 C C . ALA A 1 288 ? -5.078 -4.958 9.952 1.00 97.56 288 ALA A C 1
ATOM 2249 O O . ALA A 1 288 ? -5.090 -4.239 8.948 1.00 97.56 288 ALA A O 1
ATOM 2250 N N . VAL A 1 289 ? -5.258 -4.470 11.178 1.00 98.31 289 VAL A N 1
ATOM 2251 C CA . VAL A 1 289 ? -5.258 -3.042 11.495 1.00 98.31 289 VAL A CA 1
ATOM 2252 C C . VAL A 1 289 ? -3.825 -2.540 11.398 1.00 98.31 289 VAL A C 1
ATOM 2254 O O . VAL A 1 289 ? -2.938 -3.044 12.096 1.00 98.31 289 VAL A O 1
ATOM 2257 N N . HIS A 1 290 ? -3.610 -1.570 10.516 1.00 98.44 290 HIS A N 1
ATOM 2258 C CA . HIS A 1 290 ? -2.293 -1.039 10.192 1.00 98.44 290 HIS A CA 1
ATOM 2259 C C . HIS A 1 290 ? -2.343 0.461 9.880 1.00 98.44 290 HIS A C 1
ATOM 2261 O O . HIS A 1 290 ? -3.418 1.043 9.721 1.00 98.44 290 HIS A O 1
ATOM 2267 N N . SER A 1 291 ? -1.175 1.095 9.847 1.00 98.19 291 SER A N 1
ATOM 2268 C CA . SER A 1 291 ? -0.992 2.521 9.581 1.00 98.19 291 SER A CA 1
ATOM 2269 C C . SER A 1 291 ? 0.327 2.759 8.858 1.00 98.19 291 SER A C 1
ATOM 2271 O O . SER A 1 291 ? 1.306 2.031 9.040 1.00 98.19 291 SER A O 1
ATOM 2273 N N . GLU A 1 292 ? 0.393 3.835 8.082 1.00 96.81 292 GLU A N 1
ATOM 2274 C CA . GLU A 1 292 ? 1.671 4.417 7.699 1.00 96.81 292 GLU A CA 1
ATOM 2275 C C . GLU A 1 292 ? 2.451 4.868 8.946 1.00 96.81 292 GLU A C 1
ATOM 2277 O O . GLU A 1 292 ? 1.831 5.343 9.904 1.00 96.81 292 GLU A O 1
ATOM 2282 N N . PRO A 1 293 ? 3.787 4.719 8.953 1.00 96.69 293 PRO A N 1
ATOM 2283 C CA . PRO A 1 293 ? 4.639 5.269 10.000 1.00 96.69 293 PRO A CA 1
ATOM 2284 C C . PRO A 1 293 ? 4.766 6.792 9.873 1.00 96.69 293 PRO A C 1
ATOM 2286 O O . PRO A 1 293 ? 4.509 7.365 8.812 1.00 96.69 293 PRO A O 1
ATOM 2289 N N . CYS A 1 294 ? 5.262 7.426 10.933 1.00 95.81 294 CYS A N 1
ATOM 2290 C CA . CYS A 1 294 ? 5.735 8.805 10.871 1.00 95.81 294 CYS A CA 1
ATOM 2291 C C . CYS A 1 294 ? 6.862 8.936 9.829 1.00 95.81 294 CYS A C 1
ATOM 2293 O O . CYS A 1 294 ? 7.798 8.134 9.810 1.00 95.81 294 CYS A O 1
ATOM 2295 N N . MET A 1 295 ? 6.758 9.940 8.953 1.00 94.88 295 MET A N 1
ATOM 2296 C CA . MET A 1 295 ? 7.703 10.194 7.855 1.00 94.88 295 MET A CA 1
ATOM 2297 C C . MET A 1 295 ? 8.364 11.573 7.949 1.00 94.88 295 MET A C 1
ATOM 2299 O O . MET A 1 295 ? 9.027 11.999 7.009 1.00 94.88 295 MET A O 1
ATOM 2303 N N . SER A 1 296 ? 8.243 12.285 9.071 1.00 94.19 296 SER A N 1
ATOM 2304 C CA . SER A 1 296 ? 8.943 13.565 9.251 1.00 94.19 296 SER A CA 1
ATOM 2305 C C . SER A 1 296 ? 10.469 13.400 9.290 1.00 94.19 296 SER A C 1
ATOM 2307 O O . SER A 1 296 ? 11.199 14.322 8.936 1.00 94.19 296 SER A O 1
ATOM 2309 N N . GLY A 1 297 ? 10.956 12.207 9.651 1.00 92.31 297 GLY A N 1
ATOM 2310 C CA . GLY A 1 297 ? 12.382 11.882 9.721 1.00 92.31 297 GLY A CA 1
ATOM 2311 C C . GLY A 1 297 ? 13.054 11.509 8.394 1.00 92.31 297 GLY A C 1
ATOM 2312 O O . GLY A 1 297 ? 14.274 11.361 8.378 1.00 92.31 297 GLY A O 1
ATOM 2313 N N . GLY A 1 298 ? 12.316 11.334 7.290 1.00 94.50 298 GLY A N 1
ATOM 2314 C CA . GLY A 1 298 ? 12.939 10.967 6.017 1.00 94.50 298 GLY A CA 1
ATOM 2315 C C . GLY A 1 298 ? 11.995 10.466 4.930 1.00 94.50 298 GLY A C 1
ATOM 2316 O O . GLY A 1 298 ? 10.797 10.280 5.133 1.00 94.50 298 GLY A O 1
ATOM 2317 N N . ASP A 1 299 ? 12.580 10.250 3.754 1.00 96.44 299 ASP A N 1
ATOM 2318 C CA . ASP A 1 299 ? 11.890 9.726 2.579 1.00 96.44 299 ASP A CA 1
ATOM 2319 C C . ASP A 1 299 ? 11.460 8.260 2.775 1.00 96.44 299 ASP A C 1
ATOM 2321 O O . ASP A 1 299 ? 12.062 7.508 3.548 1.00 96.44 299 ASP A O 1
ATOM 2325 N N . ARG A 1 300 ? 10.437 7.831 2.030 1.00 97.06 300 ARG A N 1
ATOM 2326 C CA . ARG A 1 300 ? 9.916 6.462 2.059 1.00 97.06 300 ARG A CA 1
ATOM 2327 C C . ARG A 1 300 ? 9.628 5.927 0.659 1.00 97.06 300 ARG A C 1
ATOM 2329 O O . ARG A 1 300 ? 8.941 6.581 -0.122 1.00 97.06 300 ARG A O 1
ATOM 2336 N N . ILE A 1 301 ? 10.081 4.706 0.369 1.00 98.06 301 ILE A N 1
ATOM 2337 C CA . ILE A 1 301 ? 9.709 3.943 -0.833 1.00 98.06 301 ILE A CA 1
ATOM 2338 C C . ILE A 1 301 ? 8.948 2.696 -0.395 1.00 98.06 301 ILE A C 1
ATOM 2340 O O . ILE A 1 301 ? 9.533 1.717 0.065 1.00 98.06 301 ILE A O 1
ATOM 2344 N N . PHE A 1 302 ? 7.628 2.749 -0.525 1.00 98.25 302 PHE A N 1
ATOM 2345 C CA . PHE A 1 302 ? 6.712 1.685 -0.131 1.00 98.25 302 PHE A CA 1
ATOM 2346 C C . PHE A 1 302 ? 6.286 0.852 -1.338 1.00 98.25 302 PHE A C 1
ATOM 2348 O O . PHE A 1 302 ? 5.939 1.414 -2.378 1.00 98.25 302 PHE A O 1
ATOM 2355 N N . VAL A 1 303 ? 6.254 -0.470 -1.179 1.00 98.50 303 VAL A N 1
ATOM 2356 C CA . VAL A 1 303 ? 5.818 -1.416 -2.209 1.00 98.50 303 VAL A CA 1
ATOM 2357 C C . VAL A 1 303 ? 4.647 -2.239 -1.686 1.00 98.50 303 VAL A C 1
ATOM 2359 O O . VAL A 1 303 ? 4.703 -2.782 -0.586 1.00 98.50 303 VAL A O 1
ATOM 2362 N N . ASN A 1 304 ? 3.592 -2.350 -2.487 1.00 97.81 304 ASN A N 1
ATOM 2363 C CA . ASN A 1 304 ? 2.388 -3.116 -2.184 1.00 97.81 304 ASN A CA 1
ATOM 2364 C C . ASN A 1 304 ? 2.041 -4.055 -3.342 1.00 97.81 304 ASN A C 1
ATOM 2366 O O . ASN A 1 304 ? 2.095 -3.645 -4.501 1.00 97.81 304 ASN A O 1
ATOM 2370 N N . VAL A 1 305 ? 1.641 -5.282 -3.021 1.00 97.94 305 VAL A N 1
ATOM 2371 C CA . VAL A 1 305 ? 1.270 -6.324 -3.980 1.00 97.94 305 VAL A CA 1
ATOM 2372 C C . VAL A 1 305 ? -0.097 -6.879 -3.613 1.00 97.94 305 VAL A C 1
ATOM 2374 O O . VAL A 1 305 ? -0.262 -7.485 -2.554 1.00 97.94 305 VAL A O 1
ATOM 2377 N N . VAL A 1 306 ? -1.065 -6.708 -4.510 1.00 96.81 306 VAL A N 1
ATOM 2378 C CA . VAL A 1 306 ? -2.369 -7.376 -4.441 1.00 96.81 306 VAL A CA 1
ATOM 2379 C C . VAL A 1 306 ? -2.353 -8.550 -5.423 1.00 96.81 306 VAL A C 1
ATOM 2381 O O . VAL A 1 306 ? -2.430 -8.330 -6.634 1.00 96.81 306 VAL A O 1
ATOM 2384 N N . PRO A 1 307 ? -2.209 -9.789 -4.941 1.00 95.81 307 PRO A N 1
ATOM 2385 C CA . PRO A 1 307 ? -2.179 -10.972 -5.790 1.00 95.81 307 PRO A CA 1
ATOM 2386 C C . PRO A 1 307 ? -3.592 -11.316 -6.272 1.00 95.81 307 PRO A C 1
ATOM 2388 O O . PRO A 1 307 ? -4.567 -11.091 -5.560 1.00 95.81 307 PRO A O 1
ATOM 2391 N N . GLY A 1 308 ? -3.727 -11.886 -7.465 1.00 94.38 308 GLY A N 1
ATOM 2392 C CA . GLY A 1 308 ? -5.037 -12.308 -7.958 1.00 94.38 308 GLY A CA 1
ATOM 2393 C C . GLY A 1 308 ? -4.953 -13.063 -9.270 1.00 94.38 308 GLY A C 1
ATOM 2394 O O . GLY A 1 308 ? -3.922 -13.065 -9.938 1.00 94.38 308 GLY A O 1
ATOM 2395 N N . LYS A 1 309 ? -6.051 -13.707 -9.665 1.00 94.38 309 LYS A N 1
ATOM 2396 C CA . LYS A 1 309 ? -6.144 -14.319 -10.992 1.00 94.38 309 LYS A CA 1
ATOM 2397 C C . LYS A 1 309 ? -6.296 -13.242 -12.059 1.00 94.38 309 LYS A C 1
ATOM 2399 O O . LYS A 1 309 ? -6.854 -12.170 -11.817 1.00 94.38 309 LYS A O 1
ATOM 2404 N N . LYS A 1 310 ? -5.890 -13.570 -13.286 1.00 95.94 310 LYS A N 1
ATOM 2405 C CA . LYS A 1 310 ? -6.030 -12.699 -14.461 1.00 95.94 310 LYS A CA 1
ATOM 2406 C C . LYS A 1 310 ? -7.420 -12.063 -14.586 1.00 95.94 310 LYS A C 1
ATOM 2408 O O . LYS A 1 310 ? -7.526 -10.849 -14.745 1.00 95.94 310 LYS A O 1
ATOM 2413 N N . ASP A 1 311 ? -8.481 -12.863 -14.497 1.00 95.06 311 ASP A N 1
ATOM 2414 C CA . ASP A 1 311 ? -9.855 -12.374 -14.678 1.00 95.06 311 ASP A CA 1
ATOM 2415 C C . ASP A 1 311 ? -10.339 -11.512 -13.503 1.00 95.06 311 ASP A C 1
ATOM 2417 O O . ASP A 1 311 ? -11.080 -10.546 -13.702 1.00 95.06 311 ASP A O 1
ATOM 2421 N N . GLU A 1 312 ? -9.875 -11.804 -12.286 1.00 94.19 312 GLU A N 1
ATOM 2422 C CA . GLU A 1 312 ? -10.173 -11.009 -11.091 1.00 94.19 312 GLU A CA 1
ATOM 2423 C C . GLU A 1 312 ? -9.548 -9.615 -11.196 1.00 94.19 312 GLU A C 1
ATOM 2425 O O . GLU A 1 312 ? -10.226 -8.608 -10.985 1.00 94.19 312 GLU A O 1
ATOM 2430 N N . LEU A 1 313 ? -8.277 -9.548 -11.602 1.00 95.12 313 LEU A N 1
ATOM 2431 C CA . LEU A 1 313 ? -7.550 -8.294 -11.789 1.00 95.12 313 LEU A CA 1
ATOM 2432 C C . LEU A 1 313 ? -8.091 -7.477 -12.967 1.00 95.12 313 LEU A C 1
ATOM 2434 O O . LEU A 1 313 ? -8.260 -6.267 -12.835 1.00 95.12 313 LEU A O 1
ATOM 2438 N N . LYS A 1 314 ? -8.453 -8.117 -14.086 1.00 95.56 314 LYS A N 1
ATOM 2439 C CA . LYS A 1 314 ? -9.150 -7.447 -15.198 1.00 95.56 314 LYS A CA 1
ATOM 2440 C C . LYS A 1 314 ? -10.482 -6.846 -14.764 1.00 95.56 314 LYS A C 1
ATOM 2442 O O . LYS A 1 314 ? -10.790 -5.705 -15.111 1.00 95.56 314 LYS A O 1
ATOM 2447 N N . THR A 1 315 ? -11.264 -7.602 -13.994 1.00 93.81 315 THR A N 1
ATOM 2448 C CA . THR A 1 315 ? -12.542 -7.129 -13.450 1.00 93.81 315 THR A CA 1
ATOM 2449 C C . THR A 1 315 ? -12.316 -5.940 -12.522 1.00 93.81 315 THR A C 1
ATOM 2451 O O . THR A 1 315 ? -13.020 -4.937 -12.627 1.00 93.81 315 THR A O 1
ATOM 2454 N N . LEU A 1 316 ? -11.309 -6.020 -11.646 1.00 92.12 316 LEU A N 1
ATOM 2455 C CA . LEU A 1 316 ? -10.931 -4.924 -10.761 1.00 92.12 316 LEU A CA 1
ATOM 2456 C C . LEU A 1 316 ? -10.535 -3.679 -11.563 1.00 92.12 316 LEU A C 1
ATOM 2458 O O . LEU A 1 316 ? -11.109 -2.623 -11.334 1.00 92.12 316 LEU A O 1
ATOM 2462 N N . MET A 1 317 ? -9.635 -3.795 -12.541 1.00 93.50 317 MET A N 1
ATOM 2463 C CA . MET A 1 317 ? -9.215 -2.682 -13.402 1.00 93.50 317 MET A CA 1
ATOM 2464 C C . MET A 1 317 ? -10.373 -2.041 -14.174 1.00 93.50 317 MET A C 1
ATOM 2466 O O . MET A 1 317 ? -10.451 -0.814 -14.266 1.00 93.50 317 MET A O 1
ATOM 2470 N N . SER A 1 318 ? -11.308 -2.853 -14.669 1.00 92.81 318 SER A N 1
ATOM 2471 C CA . SER A 1 318 ? -12.478 -2.368 -15.410 1.00 92.81 318 SER A CA 1
ATOM 2472 C C . SER A 1 318 ? -13.383 -1.485 -14.543 1.00 92.81 318 SER A C 1
ATOM 2474 O O . SER A 1 318 ? -13.919 -0.495 -15.037 1.00 92.81 318 SER A O 1
ATOM 2476 N N . LYS A 1 319 ? -13.497 -1.763 -13.231 1.00 89.88 319 LYS A N 1
ATOM 2477 C CA . LYS A 1 319 ? -14.226 -0.890 -12.282 1.00 89.88 319 LYS A CA 1
ATOM 2478 C C . LYS A 1 319 ? -13.634 0.520 -12.198 1.00 89.88 319 LYS A C 1
ATOM 2480 O O . LYS A 1 319 ? -14.354 1.459 -11.881 1.00 89.88 319 LYS A O 1
ATOM 2485 N N . TRP A 1 320 ? -12.347 0.664 -12.507 1.00 85.50 320 TRP A N 1
ATOM 2486 C CA . TRP A 1 320 ? -11.627 1.939 -12.546 1.00 85.50 320 TRP A CA 1
ATOM 2487 C C . TRP A 1 320 ? -11.549 2.543 -13.959 1.00 85.50 320 TRP A C 1
ATOM 2489 O O . TRP A 1 320 ? -10.793 3.484 -14.185 1.00 85.50 320 TRP A O 1
ATOM 2499 N N . GLY A 1 321 ? -12.295 2.003 -14.931 1.00 90.94 321 GLY A N 1
ATOM 2500 C CA . GLY A 1 321 ? -12.278 2.471 -16.321 1.00 90.94 321 GLY A CA 1
ATOM 2501 C C . GLY A 1 321 ? -10.994 2.126 -17.084 1.00 90.94 321 GLY A C 1
ATOM 2502 O O . GLY A 1 321 ? -10.713 2.719 -18.126 1.00 90.94 321 GLY A O 1
ATOM 2503 N N . MET A 1 322 ? -10.193 1.183 -16.580 1.00 92.31 322 MET A N 1
ATOM 2504 C CA . MET A 1 322 ? -8.954 0.741 -17.217 1.00 92.31 322 MET A CA 1
ATOM 2505 C C . MET A 1 322 ? -9.187 -0.573 -17.967 1.00 92.31 322 MET A C 1
ATOM 2507 O O . MET A 1 322 ? -9.157 -1.648 -17.377 1.00 92.31 322 MET A O 1
ATOM 2511 N N . ASN A 1 323 ? -9.411 -0.478 -19.280 1.00 90.50 323 ASN A N 1
ATOM 2512 C CA . ASN A 1 323 ? -9.787 -1.632 -20.109 1.00 90.50 323 ASN A CA 1
ATOM 2513 C C . ASN A 1 323 ? -8.594 -2.360 -20.763 1.00 90.50 323 ASN A C 1
ATOM 2515 O O . ASN A 1 323 ? -8.780 -3.437 -21.329 1.00 90.50 323 ASN A O 1
ATOM 2519 N N . SER A 1 324 ? -7.380 -1.797 -20.715 1.00 92.69 324 SER A N 1
ATOM 2520 C CA . SER A 1 324 ? -6.158 -2.462 -21.192 1.00 92.69 324 SER A CA 1
ATOM 2521 C C . SER A 1 324 ? -5.561 -3.369 -20.109 1.00 92.69 324 SER A C 1
ATOM 2523 O O . SER A 1 324 ? -5.539 -3.008 -18.934 1.00 92.69 324 SER A O 1
ATOM 2525 N N . PHE A 1 325 ? -5.094 -4.560 -20.503 1.00 94.94 325 PHE A N 1
ATOM 2526 C CA . PHE A 1 325 ? -4.443 -5.530 -19.617 1.00 94.94 325 PHE A CA 1
ATOM 2527 C C . PHE A 1 325 ? -3.403 -6.368 -20.392 1.00 94.94 325 PHE A C 1
ATOM 2529 O O . PHE A 1 325 ? -3.775 -6.948 -21.418 1.00 94.94 325 PHE A O 1
ATOM 2536 N N . PRO A 1 326 ? -2.160 -6.537 -19.896 1.00 96.38 326 PRO A N 1
ATOM 2537 C CA . PRO A 1 326 ? -1.605 -5.908 -18.694 1.00 96.38 326 PRO A CA 1
ATOM 2538 C C . PRO A 1 326 ? -1.462 -4.393 -18.876 1.00 96.38 326 PRO A C 1
ATOM 2540 O O . PRO A 1 326 ? -1.558 -3.888 -19.994 1.00 96.38 326 PRO A O 1
ATOM 2543 N N . ARG A 1 327 ? -1.249 -3.665 -17.781 1.00 95.75 327 ARG A N 1
ATOM 2544 C CA . ARG A 1 327 ? -1.060 -2.213 -17.828 1.00 95.75 327 ARG A CA 1
ATOM 2545 C C . ARG A 1 327 ? -0.088 -1.743 -16.763 1.00 95.75 327 ARG A C 1
ATOM 2547 O O . ARG A 1 327 ? -0.156 -2.213 -15.632 1.00 95.75 327 ARG A O 1
ATOM 2554 N N . SER A 1 328 ? 0.728 -0.749 -17.093 1.00 96.44 328 SER A N 1
ATOM 2555 C CA . SER A 1 328 ? 1.441 0.069 -16.112 1.00 96.44 328 SER A CA 1
ATOM 2556 C C . SER A 1 328 ? 1.197 1.551 -16.340 1.00 96.44 328 SER A C 1
ATOM 2558 O O . SER A 1 328 ? 0.988 1.995 -17.465 1.00 96.44 328 SER A O 1
ATOM 2560 N N . TRP A 1 329 ? 1.250 2.329 -15.267 1.00 94.94 329 TRP A N 1
ATOM 2561 C CA . TRP A 1 329 ? 1.111 3.781 -15.303 1.00 94.94 329 TRP A CA 1
ATOM 2562 C C . TRP A 1 329 ? 1.804 4.404 -14.096 1.00 94.94 329 TRP A C 1
ATOM 2564 O O . TRP A 1 32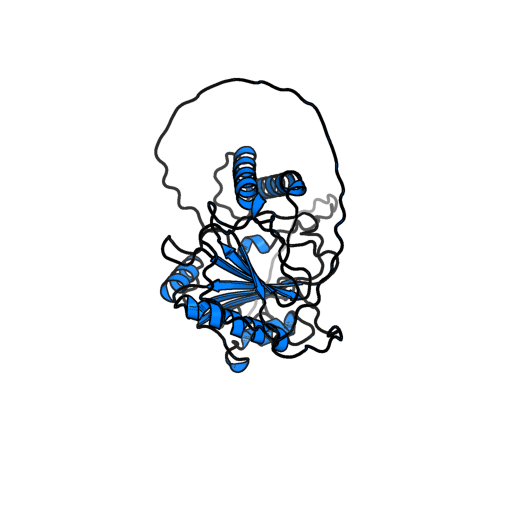9 ? 2.084 3.730 -13.105 1.00 94.94 329 TRP A O 1
ATOM 2574 N N . TRP A 1 330 ? 2.059 5.707 -14.158 1.00 94.56 330 TRP A N 1
ATOM 2575 C CA . TRP A 1 330 ? 2.600 6.450 -13.028 1.00 94.56 330 TRP A CA 1
ATOM 2576 C C . TRP A 1 330 ? 2.055 7.871 -12.972 1.00 94.56 330 TRP A C 1
ATOM 2578 O O . TRP A 1 330 ? 1.560 8.399 -13.965 1.00 94.56 330 TRP A O 1
ATOM 2588 N N . ILE A 1 331 ? 2.107 8.466 -11.782 1.00 91.06 331 ILE A N 1
ATOM 2589 C CA . ILE A 1 331 ? 1.634 9.821 -11.491 1.00 91.06 331 ILE A CA 1
ATOM 2590 C C . ILE A 1 331 ? 2.670 10.499 -10.594 1.00 91.06 331 ILE A C 1
ATOM 2592 O O . ILE A 1 331 ? 3.108 9.913 -9.604 1.00 91.06 331 ILE A O 1
ATOM 2596 N N . SER A 1 332 ? 3.011 11.753 -10.891 1.00 89.81 332 SER A N 1
ATOM 2597 C CA . SER A 1 332 ? 3.720 12.636 -9.958 1.00 89.81 332 SER A CA 1
ATOM 2598 C C . SER A 1 332 ? 2.976 13.970 -9.835 1.00 89.81 332 SER A C 1
ATOM 2600 O O . SER A 1 332 ? 2.765 14.632 -10.850 1.00 89.81 332 SER A O 1
ATOM 2602 N N . PRO A 1 333 ? 2.546 14.391 -8.632 1.00 82.38 333 PRO A N 1
ATOM 2603 C CA . PRO A 1 333 ? 1.831 15.658 -8.465 1.00 82.38 333 PRO A CA 1
ATOM 2604 C C . PRO A 1 333 ? 2.673 16.896 -8.801 1.00 82.38 333 PRO A C 1
ATOM 2606 O O . PRO A 1 333 ? 2.124 17.900 -9.243 1.00 82.38 333 PRO A O 1
ATOM 2609 N N . SER A 1 334 ? 3.993 16.830 -8.604 1.00 80.38 334 SER A N 1
ATOM 2610 C CA . SER A 1 334 ? 4.907 17.964 -8.791 1.00 80.38 334 SER A CA 1
ATOM 2611 C C . SER A 1 334 ? 5.382 18.150 -10.233 1.00 80.38 334 SER A C 1
ATOM 2613 O O . SER A 1 334 ? 5.975 19.176 -10.550 1.00 80.38 334 SER A O 1
ATOM 2615 N N . VAL A 1 335 ? 5.143 17.175 -11.112 1.00 76.19 335 VAL A N 1
ATOM 2616 C CA . VAL A 1 335 ? 5.589 17.231 -12.509 1.00 76.19 335 VAL A CA 1
ATOM 2617 C C . VAL A 1 335 ? 4.428 17.688 -13.394 1.00 76.19 335 VAL A C 1
ATOM 2619 O O . VAL A 1 335 ? 3.376 17.045 -13.379 1.00 76.19 335 VAL A O 1
ATOM 2622 N N . PRO A 1 336 ? 4.572 18.760 -14.194 1.00 75.69 336 PRO A N 1
ATOM 2623 C CA . PRO A 1 336 ? 3.523 19.207 -15.105 1.00 75.69 336 PRO A CA 1
ATOM 2624 C C . PRO A 1 336 ? 3.024 18.080 -16.018 1.00 75.69 336 PRO A C 1
ATOM 2626 O O . PRO A 1 336 ? 3.812 17.294 -16.537 1.00 75.69 336 PRO A O 1
ATOM 2629 N N . ARG A 1 337 ? 1.711 18.027 -16.288 1.00 68.88 337 ARG A N 1
ATOM 2630 C CA . ARG A 1 337 ? 1.109 16.975 -17.138 1.00 68.88 337 ARG A CA 1
ATOM 2631 C C . ARG A 1 337 ? 1.729 16.877 -18.534 1.00 68.88 337 ARG A C 1
ATOM 2633 O O . ARG A 1 337 ? 1.778 15.789 -19.094 1.00 68.88 337 ARG A O 1
ATOM 2640 N N . SER A 1 338 ? 2.212 17.987 -19.091 1.00 70.62 338 SER A N 1
ATOM 2641 C CA . SER A 1 338 ? 2.912 18.011 -20.385 1.00 70.62 338 SER A CA 1
ATOM 2642 C C . SER A 1 338 ? 4.208 17.192 -20.388 1.00 70.62 338 SER A C 1
ATOM 2644 O O . SER A 1 338 ? 4.664 16.783 -21.450 1.00 70.62 338 SER A O 1
ATOM 2646 N N . GLN A 1 339 ? 4.771 16.925 -19.209 1.00 64.38 339 GLN A N 1
ATOM 2647 C CA . GLN A 1 339 ? 5.972 16.122 -18.993 1.00 64.38 339 GLN A CA 1
ATOM 2648 C C . GLN A 1 339 ? 5.644 14.693 -18.513 1.00 64.38 339 GLN A C 1
ATOM 2650 O O . GLN A 1 339 ? 6.552 13.945 -18.170 1.00 64.38 339 GLN A O 1
ATOM 2655 N N . GLN A 1 340 ? 4.364 14.289 -18.521 1.00 63.50 340 GLN A N 1
ATOM 2656 C CA . GLN A 1 340 ? 3.902 12.934 -18.177 1.00 63.50 340 GLN A CA 1
ATOM 2657 C C . GLN A 1 340 ? 3.313 12.218 -19.408 1.00 63.50 340 GLN A C 1
ATOM 2659 O O . GLN A 1 340 ? 2.104 11.971 -19.473 1.00 63.50 340 GLN A O 1
ATOM 2664 N N . PRO A 1 341 ? 4.129 11.881 -20.424 1.00 58.91 341 PRO A N 1
ATOM 2665 C CA . PRO A 1 341 ? 3.640 11.268 -21.661 1.00 58.91 341 PRO A CA 1
ATOM 2666 C C . PRO A 1 341 ? 3.031 9.867 -21.462 1.00 58.91 341 PRO A C 1
ATOM 2668 O O . PRO A 1 341 ? 2.354 9.374 -22.363 1.00 58.91 341 PRO A O 1
ATOM 2671 N N . SER A 1 342 ? 3.256 9.227 -20.310 1.00 57.09 342 SER A N 1
ATOM 2672 C CA . SER A 1 342 ? 2.922 7.826 -20.026 1.00 57.09 342 SER A CA 1
ATOM 2673 C C . SER A 1 342 ? 1.460 7.569 -19.645 1.00 57.09 342 SER A C 1
ATOM 2675 O O . SER A 1 342 ? 0.986 6.455 -19.852 1.00 57.09 342 SER A O 1
ATOM 2677 N N . LEU A 1 343 ? 0.718 8.568 -19.144 1.00 53.47 343 LEU A N 1
ATOM 2678 C CA . LEU A 1 343 ? -0.652 8.366 -18.634 1.00 53.47 343 LEU A CA 1
ATOM 2679 C C . LEU A 1 343 ? -1.652 7.884 -19.698 1.00 53.47 343 LEU A C 1
ATOM 2681 O O . LEU A 1 343 ? -2.675 7.290 -19.360 1.00 53.47 343 LEU A O 1
ATOM 2685 N N . TRP A 1 344 ? -1.346 8.122 -20.974 1.00 50.91 344 TRP A N 1
ATOM 2686 C CA . TRP A 1 344 ? -2.250 7.856 -22.097 1.00 50.91 344 TRP A CA 1
ATOM 2687 C C . TRP A 1 344 ? -1.661 6.935 -23.166 1.00 50.91 344 TRP A C 1
ATOM 2689 O O . TRP A 1 344 ? -2.353 6.622 -24.130 1.00 50.91 344 TRP A O 1
ATOM 2699 N N . LYS A 1 345 ? -0.391 6.532 -23.034 1.00 54.03 345 LYS A N 1
ATOM 2700 C CA . LYS A 1 345 ? 0.320 5.776 -24.078 1.00 54.03 345 LYS A CA 1
ATOM 2701 C C . LYS A 1 345 ? 0.338 4.260 -23.865 1.00 54.03 345 LYS A C 1
ATOM 2703 O O . LYS A 1 345 ? 0.637 3.560 -24.827 1.00 54.03 345 LYS A O 1
ATOM 2708 N N . TYR A 1 346 ? 0.011 3.768 -22.665 1.00 45.66 346 TYR A N 1
ATOM 2709 C CA . TYR A 1 346 ? 0.154 2.353 -22.295 1.00 45.66 346 TYR A CA 1
ATOM 2710 C C . TYR A 1 346 ? -1.062 1.797 -21.529 1.00 45.66 346 TYR A C 1
ATOM 2712 O O . TYR A 1 346 ? -1.560 2.455 -20.575 1.00 45.66 346 TYR A O 1
#

Radius of gyration: 23.98 Å; chains: 1; bounding box: 66×72×84 Å